Protein AF-A0A534WIM5-F1 (afdb_monomer_lite)

Foldseek 3Di:
DDDDDDDDDDDDPPPPPVPPPVPPDAKDKWKKAWPFKWKDQVVLPDIWTFDDDDPQRIWIWGWDQPQQFGKTKTQRLRHDWTWIADPNKIKTKDWPRIDIWAAALQQKTWDWTFIWMATNNRIDTFTKIKILFWEDAPPDIDHKAGQHADDDDDPDDPDPDQCWTKIKIKIKYQARVDDPPRGGIMMIITMIIIGPRIHRNSHFHAFDKDWPKWKDFQFKTKTKIKTQGTPNDDFQQQQAKKWKWKDFVVRTFDIDTDRRGFPDPPDFKTKDADPVRQKIWIWGFPDVVSTMIMIMIMGTRTDDDDQDQAWTKMKMWIQGRNRTDIDIFTWHADPVRRMTMGD

Radius of gyration: 24.15 Å; chains: 1; bounding box: 58×74×78 Å

Secondary structure (DSSP, 8-state):
------------------------PPPPPEEE-EEEEEEEEGGGTEEEEPPPP-GGG-EEEEEE--TTT-EEEEE-TTPPPEEEEETTEEEEEE--SEEEEEEBTT--EEEEEEEEEEETTEEEEEEEEEESSEEEETTEEEE-BPPPPPP-----SS------EEEEEEEEES---PPTTS-S-EEEEEEEEEBSPP--TTSBPP-EEEEEEEEEETTEEEEEEEEE--TT----TTTS-EEEEEEETTEEEEEEEETT---B-SSSEEEEE-TTSSEEEEEEEEEETTEEEEEEEEEESPPPPP--SS-EEEEEEEEETTEEEEEEEEEEE-TTSS-EE--

Sequence (343 aa):
MSAWCSARLALPILLAAAVASAHVIPVCPSTCAFEPIEIDAPDGGISVTAAPPGPSDQFVIKYNPDPQAGAAQFDMSAVPPRSFTVDGVNGTLALPAVFNARMTNVGDLVVSVPVTITLGGTPASVAMTLTTGLAMAGTMMLEGVPIPAKGNTAVIPCPTDQSVTQFTMVGAVPESGLGPPLAGRLGVRLSCQTTPAPDRDQFTLATQTTLISARLTAQMLKLRTIFAPGSTETADFPNQPAVVRVHAGDTVVAVVNLPGGLPARGKKAFVGMSADGAAAIGVQVLRKNPLTYFLEVKLRDPVLPQAGAGRLDVTFTCEVGGLLSRVGGSLRPNRHGTRFHFP

Structure (mmCIF, N/CA/C/O backbone):
data_AF-A0A534WIM5-F1
#
_entry.id   AF-A0A534WIM5-F1
#
loop_
_atom_site.group_PDB
_atom_site.id
_atom_site.type_symbol
_atom_site.label_atom_id
_atom_site.label_alt_id
_atom_site.label_comp_id
_atom_site.label_asym_id
_atom_site.label_entity_id
_atom_site.label_seq_id
_atom_site.pdbx_PDB_ins_code
_atom_site.Cartn_x
_atom_site.Cartn_y
_atom_site.Cartn_z
_atom_site.occupancy
_atom_site.B_iso_or_equiv
_atom_site.auth_seq_id
_atom_site.auth_comp_id
_atom_site.auth_asym_id
_atom_site.auth_atom_id
_atom_site.pdbx_PDB_model_num
ATOM 1 N N . MET A 1 1 ? 34.057 47.948 -53.349 1.00 35.53 1 MET A N 1
ATOM 2 C CA . MET A 1 1 ? 34.076 46.980 -52.232 1.00 35.53 1 MET A CA 1
ATOM 3 C C . MET A 1 1 ? 33.791 47.733 -50.940 1.00 35.53 1 MET A C 1
ATOM 5 O O . MET A 1 1 ? 34.497 48.686 -50.659 1.00 35.53 1 MET A O 1
ATOM 9 N N . SER A 1 2 ? 32.743 47.307 -50.225 1.00 35.34 2 SER A N 1
ATOM 10 C CA . SER A 1 2 ? 32.390 47.619 -48.827 1.00 35.34 2 SER A CA 1
ATOM 11 C C . SER A 1 2 ? 32.145 49.085 -48.421 1.00 35.34 2 SER A C 1
ATOM 13 O O . SER A 1 2 ? 33.040 49.768 -47.936 1.00 35.34 2 SER A O 1
ATOM 15 N N . ALA A 1 3 ? 30.877 49.502 -48.495 1.00 35.19 3 ALA A N 1
ATOM 16 C CA . ALA A 1 3 ? 30.303 50.549 -47.651 1.00 35.19 3 ALA A CA 1
ATOM 17 C C . ALA A 1 3 ? 29.666 49.883 -46.418 1.00 35.19 3 ALA A C 1
ATOM 19 O O . ALA A 1 3 ? 28.874 48.954 -46.573 1.00 35.19 3 ALA A O 1
ATOM 20 N N . TRP A 1 4 ? 30.011 50.332 -45.210 1.00 32.00 4 TRP A N 1
ATOM 21 C CA . TRP A 1 4 ? 29.350 49.933 -43.964 1.00 32.00 4 TRP A CA 1
ATOM 22 C C . TRP A 1 4 ? 28.718 51.172 -43.340 1.00 32.00 4 TRP A C 1
ATOM 24 O O . TRP A 1 4 ? 29.411 52.108 -42.949 1.00 32.00 4 TRP A O 1
ATOM 34 N N . CYS A 1 5 ? 27.392 51.170 -43.258 1.00 33.88 5 CYS A N 1
ATOM 35 C CA . CYS A 1 5 ? 26.625 52.113 -42.464 1.00 33.88 5 CYS A CA 1
ATOM 36 C C . CYS A 1 5 ? 25.445 51.385 -41.809 1.00 33.88 5 CYS A C 1
ATOM 38 O O . CYS A 1 5 ? 24.903 50.437 -42.376 1.00 33.88 5 CYS A O 1
ATOM 40 N N . SER A 1 6 ? 25.051 51.919 -40.650 1.00 36.16 6 SER A N 1
ATOM 41 C CA . SER A 1 6 ? 23.755 51.758 -39.973 1.00 36.16 6 SER A CA 1
ATOM 42 C C . SER A 1 6 ? 23.605 50.639 -38.930 1.00 36.16 6 SER A C 1
ATOM 44 O O . SER A 1 6 ? 23.146 49.533 -39.189 1.00 36.16 6 SER A O 1
ATOM 46 N N . ALA A 1 7 ? 23.937 51.038 -37.698 1.00 42.22 7 ALA A N 1
ATOM 47 C CA . ALA A 1 7 ? 23.189 50.870 -36.449 1.00 42.22 7 ALA A CA 1
ATOM 48 C C . ALA A 1 7 ? 21.984 49.911 -36.428 1.00 42.22 7 ALA A C 1
ATOM 50 O O . ALA A 1 7 ? 20.969 50.173 -37.072 1.00 42.22 7 ALA A O 1
ATOM 51 N N . ARG A 1 8 ? 22.014 48.941 -35.503 1.00 38.88 8 ARG A N 1
ATOM 52 C CA . ARG A 1 8 ? 20.823 48.485 -34.768 1.00 38.88 8 ARG A CA 1
ATOM 53 C C . ARG A 1 8 ? 21.181 48.131 -33.327 1.00 38.88 8 ARG A C 1
ATOM 55 O O . ARG A 1 8 ? 22.063 47.316 -33.078 1.00 38.88 8 ARG A O 1
ATOM 62 N N . LEU A 1 9 ? 20.457 48.768 -32.407 1.00 43.75 9 LEU A N 1
ATOM 63 C CA . LEU A 1 9 ? 20.275 48.346 -31.025 1.00 43.75 9 LEU A CA 1
ATOM 64 C C . LEU A 1 9 ? 20.004 46.835 -30.966 1.00 43.75 9 LEU A C 1
ATOM 66 O O . LEU A 1 9 ? 19.084 46.354 -31.626 1.00 43.75 9 LEU A O 1
ATOM 70 N N . ALA A 1 10 ? 20.717 46.120 -30.104 1.00 39.72 10 ALA A N 1
ATOM 71 C CA . ALA A 1 10 ? 20.241 44.861 -29.550 1.00 39.72 10 ALA A CA 1
ATOM 72 C C . ALA A 1 10 ? 20.488 44.901 -28.043 1.00 39.72 10 ALA A C 1
ATOM 74 O O . ALA A 1 10 ? 21.581 44.648 -27.544 1.00 39.72 10 ALA A O 1
ATOM 75 N N . LEU A 1 11 ? 19.433 45.338 -27.361 1.00 41.38 11 LEU A N 1
ATOM 76 C CA . LEU A 1 11 ? 19.191 45.243 -25.931 1.00 41.38 11 LEU A CA 1
ATOM 77 C C . LEU A 1 11 ? 19.625 43.851 -25.420 1.00 41.38 11 LEU A C 1
ATOM 79 O O . LEU A 1 11 ? 19.295 42.854 -26.070 1.00 41.38 11 LEU A O 1
ATOM 83 N N . PRO A 1 12 ? 20.348 43.744 -24.292 1.00 44.34 12 PRO A N 1
ATOM 84 C CA . PRO A 1 12 ? 20.750 42.453 -23.757 1.00 44.34 12 PRO A CA 1
ATOM 85 C C . PRO A 1 12 ? 19.484 41.705 -23.339 1.00 44.34 12 PRO A C 1
ATOM 87 O O . PRO A 1 12 ? 18.796 42.112 -22.403 1.00 44.34 12 PRO A O 1
ATOM 90 N N . ILE A 1 13 ? 19.152 40.618 -24.036 1.00 48.09 13 ILE A N 1
ATOM 91 C CA . ILE A 1 13 ? 18.150 39.671 -23.552 1.00 48.09 13 ILE A CA 1
ATOM 92 C C . ILE A 1 13 ? 18.801 38.972 -22.359 1.00 48.09 13 ILE A C 1
ATOM 94 O O . ILE A 1 13 ? 19.495 37.967 -22.506 1.00 48.09 13 ILE A O 1
ATOM 98 N N . LEU A 1 14 ? 18.619 39.555 -21.170 1.00 40.44 14 LEU A N 1
ATOM 99 C CA . LEU A 1 14 ? 18.706 38.820 -19.921 1.00 40.44 14 LEU A CA 1
ATOM 100 C C . LEU A 1 14 ? 17.767 37.620 -20.072 1.00 40.44 14 LEU A C 1
ATOM 102 O O . LEU A 1 14 ? 16.549 37.759 -19.973 1.00 40.44 14 LEU A O 1
ATOM 106 N N . LEU A 1 15 ? 18.335 36.433 -20.285 1.00 43.31 15 LEU A N 1
ATOM 107 C CA . LEU A 1 15 ? 17.696 35.188 -19.882 1.00 43.31 15 LEU A CA 1
ATOM 108 C C . LEU A 1 15 ? 17.640 35.190 -18.347 1.00 43.31 15 LEU A C 1
ATOM 110 O O . LEU A 1 15 ? 18.371 34.475 -17.668 1.00 43.31 15 LEU A O 1
ATOM 114 N N . ALA A 1 16 ? 16.744 36.002 -17.791 1.00 39.72 16 ALA A N 1
ATOM 115 C CA . ALA A 1 16 ? 16.067 35.627 -16.572 1.00 39.72 16 ALA A CA 1
ATOM 116 C C . ALA A 1 16 ? 15.153 34.469 -16.979 1.00 39.72 16 ALA A C 1
ATOM 118 O O . ALA A 1 16 ? 13.990 34.661 -17.329 1.00 39.72 16 ALA A O 1
ATOM 119 N N . ALA A 1 17 ? 15.706 33.254 -16.996 1.00 38.06 17 ALA A N 1
ATOM 120 C CA . ALA A 1 17 ? 14.883 32.094 -16.731 1.00 38.06 17 ALA A CA 1
ATOM 121 C C . ALA A 1 17 ? 14.291 32.373 -15.351 1.00 38.06 17 ALA A C 1
ATOM 123 O O . ALA A 1 17 ? 14.968 32.214 -14.336 1.00 38.06 17 ALA A O 1
ATOM 124 N N . ALA A 1 18 ? 13.079 32.928 -15.332 1.00 36.69 18 ALA A N 1
ATOM 125 C CA . ALA A 1 18 ? 12.265 32.952 -14.145 1.00 36.69 18 ALA A CA 1
ATOM 126 C C . ALA A 1 18 ? 12.199 31.491 -13.725 1.00 36.69 18 ALA A C 1
ATOM 128 O O . ALA A 1 18 ? 11.547 30.672 -14.373 1.00 36.69 18 ALA A O 1
ATOM 129 N N . VAL A 1 19 ? 12.981 31.151 -12.703 1.00 34.72 19 VAL A N 1
ATOM 130 C CA . VAL A 1 19 ? 12.749 29.969 -11.898 1.00 34.72 19 VAL A CA 1
ATOM 131 C C . VAL A 1 19 ? 11.304 30.164 -11.493 1.00 34.72 19 VAL A C 1
ATOM 133 O O . VAL A 1 19 ? 10.996 31.087 -10.739 1.00 34.72 19 VAL A O 1
ATOM 136 N N . ALA A 1 20 ? 10.396 29.444 -12.147 1.00 35.81 20 ALA A N 1
ATOM 137 C CA . ALA A 1 20 ? 9.014 29.450 -11.748 1.00 35.81 20 ALA A CA 1
ATOM 138 C C . ALA A 1 20 ? 9.060 28.910 -10.324 1.00 35.81 20 ALA A C 1
ATOM 140 O O . ALA A 1 20 ? 9.212 27.707 -10.122 1.00 35.81 20 ALA A O 1
ATOM 141 N N . SER A 1 21 ? 9.041 29.808 -9.336 1.00 37.53 21 SER A N 1
ATOM 142 C CA . SER A 1 21 ? 8.620 29.451 -7.998 1.00 37.53 21 SER A CA 1
ATOM 143 C C . SER A 1 21 ? 7.265 28.820 -8.226 1.00 37.53 21 SER A C 1
ATOM 145 O O . SER A 1 21 ? 6.319 29.518 -8.599 1.00 37.53 21 SER A O 1
ATOM 147 N N . ALA A 1 22 ? 7.215 27.491 -8.154 1.00 48.28 22 ALA A N 1
ATOM 148 C CA . ALA A 1 22 ? 5.972 26.756 -8.143 1.00 48.28 22 ALA A CA 1
ATOM 149 C C . ALA A 1 22 ? 5.187 27.364 -6.985 1.00 48.28 22 ALA A C 1
ATOM 151 O O . ALA A 1 22 ? 5.548 27.196 -5.820 1.00 48.28 22 ALA A O 1
ATOM 152 N N . HIS A 1 23 ? 4.219 28.217 -7.312 1.00 54.16 23 HIS A N 1
ATOM 153 C CA . HIS A 1 23 ? 3.340 28.765 -6.304 1.00 54.16 23 HIS A CA 1
ATOM 154 C C . HIS A 1 23 ? 2.572 27.554 -5.801 1.00 54.16 23 HIS A C 1
ATOM 156 O O . HIS A 1 23 ? 1.909 26.890 -6.593 1.00 54.16 23 HIS A O 1
ATOM 162 N N . VAL A 1 24 ? 2.739 27.222 -4.523 1.00 64.06 24 VAL A N 1
ATOM 163 C CA . VAL A 1 24 ? 1.926 26.195 -3.880 1.00 64.06 24 VAL A CA 1
ATOM 164 C C . VAL A 1 24 ? 0.485 26.696 -3.931 1.00 64.06 24 VAL A C 1
ATOM 166 O O . VAL A 1 24 ? 0.125 27.653 -3.243 1.00 64.06 24 VAL A O 1
ATOM 169 N N . ILE A 1 25 ? -0.317 26.109 -4.814 1.00 71.69 25 ILE A N 1
ATOM 170 C CA . ILE A 1 25 ? -1.741 26.389 -4.936 1.00 71.69 25 ILE A CA 1
ATOM 171 C C . ILE A 1 25 ? -2.434 25.593 -3.824 1.00 71.69 25 ILE A C 1
ATOM 173 O O . ILE A 1 25 ? -2.207 24.386 -3.713 1.00 71.69 25 ILE A O 1
ATOM 177 N N . PRO A 1 26 ? -3.287 26.226 -2.999 1.00 75.88 26 PRO A N 1
ATOM 178 C CA . PRO A 1 26 ? -4.049 25.512 -1.984 1.00 75.88 26 PRO A CA 1
ATOM 179 C C . PRO A 1 26 ? -4.812 24.326 -2.584 1.00 75.88 26 PRO A C 1
ATOM 181 O O . PRO A 1 26 ? -5.595 24.492 -3.519 1.00 75.88 26 PRO A O 1
ATOM 184 N N . VAL A 1 27 ? -4.597 23.135 -2.026 1.00 83.81 27 VAL A N 1
ATOM 185 C CA . VAL A 1 27 ? -5.346 21.927 -2.385 1.00 83.81 27 VAL A CA 1
ATOM 186 C C . VAL A 1 27 ? -6.570 21.845 -1.475 1.00 83.81 27 VAL A C 1
ATOM 188 O O . VAL A 1 27 ? -6.448 21.886 -0.250 1.00 83.81 27 VAL A O 1
ATOM 191 N N . CYS A 1 28 ? -7.763 21.760 -2.064 1.00 85.88 28 CYS A N 1
ATOM 192 C CA . CYS A 1 28 ? -9.011 21.737 -1.303 1.00 85.88 28 CYS A CA 1
ATOM 193 C C . CYS A 1 28 ? -9.102 20.469 -0.442 1.00 85.88 28 CYS A C 1
ATOM 195 O O . CYS A 1 28 ? -8.789 19.388 -0.944 1.00 85.88 28 CYS A O 1
ATOM 197 N N . PRO A 1 29 ? -9.548 20.569 0.823 1.00 90.69 29 PRO A N 1
ATOM 198 C CA . PRO A 1 29 ? -9.778 19.391 1.645 1.00 90.69 29 PRO A CA 1
ATOM 199 C C . PRO A 1 29 ? -10.829 18.472 1.018 1.00 90.69 29 PRO A C 1
ATOM 201 O O . PRO A 1 29 ? -11.824 18.958 0.479 1.00 90.69 29 PRO A O 1
ATOM 204 N N . SER A 1 30 ? -10.631 17.161 1.131 1.00 91.62 30 SER A N 1
ATOM 205 C CA . SER A 1 30 ? -11.650 16.169 0.773 1.00 91.62 30 SER A CA 1
ATOM 206 C C . SER A 1 30 ? -12.456 15.786 2.008 1.00 91.62 30 SER A C 1
ATOM 208 O O . SER A 1 30 ? -11.922 15.769 3.116 1.00 91.62 30 SER A O 1
ATOM 210 N N . THR A 1 31 ? -13.711 15.400 1.828 1.00 92.56 31 THR A N 1
ATOM 211 C CA . THR A 1 31 ? -14.465 14.628 2.818 1.00 92.56 31 THR A CA 1
ATOM 212 C C . THR A 1 31 ? -14.591 13.181 2.368 1.00 92.56 31 THR A C 1
ATOM 214 O O . THR A 1 31 ? -14.541 12.884 1.170 1.00 92.56 31 THR A O 1
ATOM 217 N N . CYS A 1 32 ? -14.702 12.276 3.338 1.00 91.81 32 CYS A N 1
ATOM 218 C CA . CYS A 1 32 ? -14.904 10.854 3.095 1.00 91.81 32 CYS A CA 1
ATOM 219 C C . CYS A 1 32 ? -15.407 10.133 4.353 1.00 91.81 32 CYS A C 1
ATOM 221 O O . CYS A 1 32 ? -15.192 10.613 5.460 1.00 91.81 32 CYS A O 1
ATOM 223 N N . ALA A 1 33 ? -16.022 8.963 4.188 1.00 95.38 33 ALA A N 1
ATOM 224 C CA . ALA A 1 33 ? -16.150 7.948 5.229 1.00 95.38 33 ALA A CA 1
ATOM 225 C C . ALA A 1 33 ? -15.555 6.629 4.714 1.00 95.38 33 ALA A C 1
ATOM 227 O O . ALA A 1 33 ? -15.647 6.334 3.521 1.00 95.38 33 ALA A O 1
ATOM 228 N N . PHE A 1 34 ? -14.938 5.836 5.594 1.00 96.25 34 PHE A N 1
ATOM 229 C CA . PHE A 1 34 ? -14.401 4.542 5.178 1.00 96.25 34 PHE A CA 1
ATOM 230 C C . PHE A 1 34 ? -15.534 3.533 4.953 1.00 96.25 34 PHE A C 1
ATOM 232 O O . PHE A 1 34 ? -16.255 3.178 5.892 1.00 96.25 34 PHE A O 1
ATOM 239 N N . GLU A 1 35 ? -15.656 3.059 3.715 1.00 94.81 35 GLU A N 1
ATOM 240 C CA . GLU A 1 35 ? -16.631 2.072 3.267 1.00 94.81 35 GLU A CA 1
ATOM 241 C C . GLU A 1 35 ? -16.152 1.339 1.988 1.00 94.81 35 GLU A C 1
ATOM 243 O O . GLU A 1 35 ? -15.859 1.987 0.980 1.00 94.81 35 GLU A O 1
ATOM 248 N N . PRO A 1 36 ? -16.090 -0.008 1.991 1.00 95.81 36 PRO A N 1
ATOM 249 C CA . PRO A 1 36 ? -16.129 -0.868 3.174 1.00 95.81 36 PRO A CA 1
ATOM 250 C C . PRO A 1 36 ? -14.866 -0.728 4.045 1.00 95.81 36 PRO A C 1
ATOM 252 O O . PRO A 1 36 ? -13.799 -0.314 3.578 1.00 95.81 36 PRO A O 1
ATOM 255 N N . ILE A 1 37 ? -15.000 -1.126 5.314 1.00 97.94 37 ILE A N 1
ATOM 256 C CA . ILE A 1 37 ? -13.876 -1.527 6.169 1.00 97.94 37 ILE A CA 1
ATOM 257 C C . ILE A 1 37 ? -13.915 -3.047 6.258 1.00 97.94 37 ILE A C 1
ATOM 259 O O . ILE A 1 37 ? -14.862 -3.607 6.809 1.00 97.94 37 ILE A O 1
ATOM 263 N N . GLU A 1 38 ? -12.894 -3.702 5.730 1.00 97.88 38 GLU A N 1
ATOM 264 C CA . GLU A 1 38 ? -12.746 -5.156 5.785 1.00 97.88 38 GLU A CA 1
ATOM 265 C C . GLU A 1 38 ? -11.626 -5.517 6.751 1.00 97.88 38 GLU A C 1
ATOM 267 O O . GLU A 1 38 ? -10.594 -4.844 6.784 1.00 97.88 38 GLU A O 1
ATOM 272 N N . ILE A 1 39 ? -11.832 -6.577 7.524 1.00 97.06 39 ILE A N 1
ATOM 273 C CA . ILE A 1 39 ? -10.876 -7.130 8.476 1.00 97.06 39 ILE A CA 1
ATOM 274 C C . ILE A 1 39 ? -10.725 -8.614 8.149 1.00 97.06 39 ILE A C 1
ATOM 276 O O . ILE A 1 39 ? -11.691 -9.374 8.203 1.00 97.06 39 ILE A O 1
ATOM 280 N N . ASP A 1 40 ? -9.503 -9.022 7.842 1.00 96.69 40 ASP A N 1
ATOM 281 C CA . ASP A 1 40 ? -9.149 -10.393 7.499 1.00 96.69 40 ASP A CA 1
ATOM 282 C C . ASP A 1 40 ? -8.184 -10.943 8.558 1.00 96.69 40 ASP A C 1
ATOM 284 O O . ASP A 1 40 ? -7.122 -10.363 8.800 1.00 96.69 40 ASP A O 1
ATOM 288 N N . ALA A 1 41 ? -8.531 -12.077 9.166 1.00 95.00 41 ALA A N 1
ATOM 289 C CA . ALA A 1 41 ? -7.663 -12.838 10.065 1.00 95.00 41 ALA A CA 1
ATOM 290 C C . ALA A 1 41 ? -7.611 -14.301 9.587 1.00 95.00 41 ALA A C 1
ATOM 292 O O . ALA A 1 41 ? -8.393 -15.148 10.036 1.00 95.00 41 ALA A O 1
ATOM 293 N N . PRO A 1 42 ? -6.722 -14.616 8.625 1.00 93.00 42 PRO A N 1
ATOM 294 C CA . PRO A 1 42 ? -6.746 -15.893 7.914 1.00 93.00 42 PRO A CA 1
ATOM 295 C C . PRO A 1 42 ? -6.422 -17.095 8.805 1.00 93.00 42 PRO A C 1
ATOM 297 O O . PRO A 1 42 ? -6.832 -18.206 8.485 1.00 93.00 42 PRO A O 1
ATOM 300 N N . ASP A 1 43 ? -5.723 -16.893 9.923 1.00 91.69 43 ASP A N 1
ATOM 301 C CA . ASP A 1 43 ? -5.344 -17.976 10.839 1.00 91.69 43 ASP A CA 1
ATOM 302 C C . ASP A 1 43 ? -6.555 -18.556 11.579 1.00 91.69 43 ASP A C 1
ATOM 304 O O . ASP A 1 43 ? -6.597 -19.753 11.857 1.00 91.69 43 ASP A O 1
ATOM 308 N N . GLY A 1 44 ? -7.567 -17.720 11.825 1.00 86.19 44 GLY A N 1
ATOM 309 C CA . GLY A 1 44 ? -8.883 -18.132 12.314 1.00 86.19 44 GLY A CA 1
ATOM 310 C C . GLY A 1 44 ? -9.896 -18.413 11.199 1.00 86.19 44 GLY A C 1
ATOM 311 O O . GLY A 1 44 ? -11.041 -18.728 11.498 1.00 86.19 44 GLY A O 1
ATOM 312 N N . GLY A 1 45 ? -9.514 -18.279 9.922 1.00 90.31 45 GLY A N 1
ATOM 313 C CA . GLY A 1 45 ? -10.444 -18.379 8.790 1.00 90.31 45 GLY A CA 1
ATOM 314 C C . GLY A 1 45 ? -11.470 -17.241 8.726 1.00 90.31 45 GLY A C 1
ATOM 315 O O . GLY A 1 45 ? -12.547 -17.422 8.161 1.00 90.31 45 GLY A O 1
ATOM 316 N N . ILE A 1 46 ? -11.153 -16.083 9.310 1.00 92.75 46 ILE A N 1
ATOM 317 C CA . ILE A 1 46 ? -12.075 -14.956 9.448 1.00 92.75 46 ILE A CA 1
ATOM 318 C C . ILE A 1 46 ? -11.886 -13.946 8.321 1.00 92.75 46 ILE A C 1
ATOM 320 O O . ILE A 1 46 ? -10.771 -13.502 8.043 1.00 92.75 46 ILE A O 1
ATOM 324 N N . SER A 1 47 ? -13.010 -13.511 7.758 1.00 94.62 47 SER A N 1
ATOM 325 C CA . SER A 1 47 ? -13.134 -12.291 6.965 1.00 94.62 47 SER A CA 1
ATOM 326 C C . SER A 1 47 ? -14.445 -11.613 7.358 1.00 94.62 47 SER A C 1
ATOM 328 O O . SER A 1 47 ? -15.509 -12.233 7.300 1.00 94.62 47 SER A O 1
ATOM 330 N N . VAL A 1 48 ? -14.368 -10.374 7.840 1.00 96.31 48 VAL A N 1
ATOM 331 C CA . VAL A 1 48 ? -15.523 -9.614 8.329 1.00 96.31 48 VAL A CA 1
ATOM 332 C C . VAL A 1 48 ? -15.506 -8.199 7.771 1.00 96.31 48 VAL A C 1
ATOM 334 O O . VAL A 1 48 ? -14.464 -7.554 7.681 1.00 96.31 48 VAL A O 1
ATOM 337 N N . THR A 1 49 ? -16.685 -7.690 7.435 1.00 97.56 49 THR A N 1
ATOM 338 C CA . THR A 1 49 ? -16.891 -6.287 7.075 1.00 97.56 49 THR A CA 1
ATOM 339 C C . THR A 1 49 ? -17.484 -5.554 8.273 1.00 97.56 49 THR A C 1
ATOM 341 O O . THR A 1 49 ? -18.450 -6.026 8.878 1.00 97.56 49 THR A O 1
ATOM 344 N N . ALA A 1 50 ? -16.910 -4.409 8.639 1.00 97.62 50 ALA A N 1
ATOM 345 C CA . ALA A 1 50 ? -17.488 -3.561 9.675 1.00 97.62 50 ALA A CA 1
ATOM 346 C C . ALA A 1 50 ? -18.837 -2.977 9.224 1.00 97.62 50 ALA A C 1
ATOM 348 O O . ALA A 1 50 ? -19.146 -2.922 8.033 1.00 97.62 50 ALA A O 1
ATOM 349 N N . ALA A 1 51 ? -19.641 -2.523 10.183 1.00 97.12 51 ALA A N 1
ATOM 350 C CA . ALA A 1 51 ? -20.915 -1.864 9.928 1.00 97.12 51 ALA A CA 1
ATOM 351 C C . ALA A 1 51 ? -20.754 -0.692 8.936 1.00 97.12 51 ALA A C 1
ATOM 353 O O . ALA A 1 51 ? -19.705 -0.049 8.935 1.00 97.12 51 ALA A O 1
ATOM 354 N N . PRO A 1 52 ? -21.766 -0.365 8.113 1.00 95.75 52 PRO A N 1
ATOM 355 C CA . PRO A 1 52 ? -21.715 0.760 7.169 1.00 95.75 52 PRO A CA 1
ATOM 356 C C . PRO A 1 52 ? -21.635 2.126 7.876 1.00 95.75 52 PRO A C 1
ATOM 358 O O . PRO A 1 52 ? -21.925 2.210 9.076 1.00 95.75 52 PRO A O 1
ATOM 361 N N . PRO A 1 53 ? -21.162 3.192 7.200 1.00 94.38 53 PRO A N 1
ATOM 362 C CA . PRO A 1 53 ? -20.982 4.511 7.804 1.00 94.38 53 PRO A CA 1
ATOM 363 C C . PRO A 1 53 ? -22.319 5.123 8.197 1.00 94.38 53 PRO A C 1
ATOM 365 O O . PRO A 1 53 ? -23.260 5.188 7.412 1.00 94.38 53 PRO A O 1
ATOM 368 N N . GLY A 1 54 ? -22.397 5.574 9.442 1.00 90.81 54 GLY A N 1
ATOM 369 C CA . GLY A 1 54 ? -23.425 6.475 9.920 1.00 90.81 54 GLY A CA 1
ATOM 370 C C . GLY A 1 54 ? -23.062 7.940 9.644 1.00 90.81 54 GLY A C 1
ATOM 371 O O . GLY A 1 54 ? -21.966 8.255 9.176 1.00 90.81 54 GLY A O 1
ATOM 372 N N . PRO A 1 55 ? -23.965 8.879 9.974 1.00 85.75 55 PRO A N 1
ATOM 373 C CA . PRO A 1 55 ? -23.770 10.302 9.686 1.00 85.75 55 PRO A CA 1
ATOM 374 C C . PRO A 1 55 ? -22.522 10.928 10.330 1.00 85.75 55 PRO A C 1
ATOM 376 O O . PRO A 1 55 ? -21.983 11.894 9.801 1.00 85.75 55 PRO A O 1
ATOM 379 N N . SER A 1 56 ? -22.057 10.389 11.461 1.00 88.81 56 SER A N 1
ATOM 380 C CA . SER A 1 56 ? -20.873 10.864 12.192 1.00 88.81 56 SER A CA 1
ATOM 381 C C . SER A 1 56 ? -19.549 10.269 11.703 1.00 88.81 56 SER A C 1
ATOM 383 O O . SER A 1 56 ? -18.502 10.644 12.213 1.00 88.81 56 SER A O 1
ATOM 385 N N . ASP A 1 57 ? -19.571 9.328 10.755 1.00 91.50 57 ASP A N 1
ATOM 386 C CA . ASP A 1 57 ? -18.361 8.629 10.296 1.00 91.50 57 ASP A CA 1
ATOM 387 C C . ASP A 1 57 ? -17.591 9.382 9.202 1.00 91.50 57 ASP A C 1
ATOM 389 O O . ASP A 1 57 ? -16.540 8.923 8.747 1.00 91.50 57 ASP A O 1
ATOM 393 N N . GLN A 1 58 ? -18.097 10.543 8.775 1.00 94.62 58 GLN A N 1
ATOM 394 C CA . GLN A 1 58 ? -17.385 11.403 7.839 1.00 94.62 58 GLN A CA 1
ATOM 395 C C . GLN A 1 58 ? -16.209 12.109 8.518 1.00 94.62 58 GLN A C 1
ATOM 397 O O . GLN A 1 58 ? -16.342 12.700 9.589 1.00 94.62 58 GLN A O 1
ATOM 402 N N . PHE A 1 59 ? -15.069 12.104 7.839 1.00 95.62 59 PHE A N 1
ATOM 403 C CA . PHE A 1 59 ? -13.857 12.816 8.213 1.00 95.62 59 PHE A CA 1
ATOM 404 C C . PHE A 1 59 ? -13.376 13.719 7.080 1.00 95.62 59 PHE A C 1
ATOM 406 O O . PHE A 1 59 ? -13.792 13.599 5.923 1.00 95.62 59 PHE A O 1
ATOM 413 N N . VAL A 1 60 ? -12.465 14.626 7.430 1.00 95.56 60 VAL A N 1
ATOM 414 C CA . VAL A 1 60 ? -11.825 15.546 6.487 1.00 95.56 60 VAL A CA 1
ATOM 415 C C . VAL A 1 60 ? -10.390 15.099 6.236 1.00 95.56 60 VAL A C 1
ATOM 417 O O . VAL A 1 60 ? -9.659 14.770 7.170 1.00 95.56 60 VAL A O 1
ATOM 420 N N . ILE A 1 61 ? -9.967 15.138 4.976 1.00 94.94 61 ILE A N 1
ATOM 421 C CA . ILE A 1 61 ? -8.575 14.984 4.562 1.00 94.94 61 ILE A CA 1
ATOM 422 C C . ILE A 1 61 ? -8.055 16.359 4.154 1.00 94.94 61 ILE A C 1
ATOM 424 O O . ILE A 1 61 ? -8.530 16.945 3.182 1.00 94.94 61 ILE A O 1
ATOM 428 N N . LYS A 1 62 ? -7.091 16.891 4.905 1.00 93.50 62 LYS A N 1
ATOM 429 C CA . LYS A 1 62 ? -6.426 18.168 4.612 1.00 93.50 62 LYS A CA 1
ATOM 430 C C . LYS A 1 62 ? -5.096 17.887 3.928 1.00 93.50 62 LYS A C 1
ATOM 432 O O . LYS A 1 62 ? -4.329 17.040 4.375 1.00 93.50 62 LYS A O 1
ATOM 437 N N . TYR A 1 63 ? -4.807 18.626 2.870 1.00 90.81 63 TYR A N 1
ATOM 438 C CA . TYR A 1 63 ? -3.638 18.389 2.036 1.00 90.81 63 TYR A CA 1
ATOM 439 C C . TYR A 1 63 ? -2.598 19.487 2.218 1.00 90.81 63 TYR A C 1
ATOM 441 O O . TYR A 1 63 ? -2.911 20.674 2.135 1.00 90.81 63 TYR A O 1
ATOM 449 N N . ASN A 1 64 ? -1.353 19.080 2.441 1.00 88.19 64 ASN A N 1
ATOM 450 C CA . ASN A 1 64 ? -0.194 19.955 2.476 1.00 88.19 64 ASN A CA 1
ATOM 451 C C . ASN A 1 64 ? 0.827 19.474 1.429 1.00 88.19 64 ASN A C 1
ATOM 453 O O . ASN A 1 64 ? 1.576 18.533 1.703 1.00 88.19 64 ASN A O 1
ATOM 457 N N . PRO A 1 65 ? 0.879 20.105 0.245 1.00 78.50 65 PRO A N 1
ATOM 458 C CA . PRO A 1 65 ? 1.775 19.709 -0.838 1.00 78.50 65 PRO A CA 1
ATOM 459 C C . PRO A 1 65 ? 3.230 20.175 -0.627 1.00 78.50 65 PRO A C 1
ATOM 461 O O . PRO A 1 65 ? 3.973 20.282 -1.596 1.00 78.50 65 PRO A O 1
ATOM 464 N N . ASP A 1 66 ? 3.661 20.475 0.609 1.00 75.25 66 ASP A N 1
ATOM 465 C CA . ASP A 1 66 ? 5.057 20.829 0.901 1.00 75.25 66 ASP A CA 1
ATOM 466 C C . ASP A 1 66 ? 6.013 19.826 0.224 1.00 75.25 66 ASP A C 1
ATOM 468 O O . ASP A 1 66 ? 5.961 18.631 0.535 1.00 75.25 66 ASP A O 1
ATOM 472 N N . PRO A 1 67 ? 6.903 20.272 -0.679 1.00 59.66 67 PRO A N 1
ATOM 473 C CA . PRO A 1 67 ? 7.778 19.383 -1.434 1.00 59.66 67 PRO A CA 1
ATOM 474 C C . PRO A 1 67 ? 8.717 18.537 -0.558 1.00 59.66 67 PRO A C 1
ATOM 476 O O . PRO A 1 67 ? 9.204 17.506 -1.027 1.00 59.66 67 PRO A O 1
ATOM 479 N N . GLN A 1 68 ? 8.973 18.934 0.696 1.00 63.50 68 GLN A N 1
ATOM 480 C CA . GLN A 1 68 ? 9.818 18.171 1.621 1.00 63.50 68 GLN A CA 1
ATOM 481 C C . GLN A 1 68 ? 9.094 17.003 2.296 1.00 63.50 68 GLN A C 1
ATOM 483 O O . GLN A 1 68 ? 9.749 16.037 2.686 1.00 63.50 68 GLN A O 1
ATOM 488 N N . ALA A 1 69 ? 7.767 17.065 2.427 1.00 65.88 69 ALA A N 1
ATOM 489 C CA . ALA A 1 69 ? 7.014 16.099 3.225 1.00 65.88 69 ALA A CA 1
ATOM 490 C C . ALA A 1 69 ? 5.799 15.507 2.508 1.00 65.88 69 ALA A C 1
ATOM 492 O O . ALA A 1 69 ? 5.533 14.328 2.721 1.00 65.88 69 ALA A O 1
ATOM 493 N N . GLY A 1 70 ? 5.094 16.295 1.684 1.00 77.25 70 GLY A N 1
ATOM 494 C CA . GLY A 1 70 ? 3.876 15.927 0.963 1.00 77.25 70 GLY A CA 1
ATOM 495 C C . GLY A 1 70 ? 2.896 15.179 1.860 1.00 77.25 70 GLY A C 1
ATOM 496 O O . GLY A 1 70 ? 2.945 13.957 1.925 1.00 77.25 70 GLY A O 1
ATOM 497 N N . ALA A 1 71 ? 2.015 15.875 2.572 1.00 88.06 71 ALA A N 1
ATOM 498 C CA . ALA A 1 71 ? 1.176 15.252 3.592 1.00 88.06 71 ALA A CA 1
ATOM 499 C C . ALA A 1 71 ? -0.317 15.307 3.250 1.00 88.06 71 ALA A C 1
ATOM 501 O O . ALA A 1 71 ? -0.846 16.349 2.866 1.00 88.06 71 ALA A O 1
ATOM 502 N N . ALA A 1 72 ? -1.004 14.190 3.475 1.00 93.50 72 ALA A N 1
ATOM 503 C CA . ALA A 1 72 ? -2.450 14.113 3.616 1.00 93.50 72 ALA A CA 1
ATOM 504 C C . ALA A 1 72 ? -2.771 13.859 5.095 1.00 93.50 72 ALA A C 1
ATOM 506 O O . ALA A 1 72 ? -2.487 12.789 5.636 1.00 93.50 72 ALA A O 1
ATOM 507 N N . GLN A 1 73 ? -3.320 14.864 5.769 1.00 95.19 73 GLN A N 1
ATOM 508 C CA . GLN A 1 73 ? -3.767 14.770 7.151 1.00 95.19 73 GLN A CA 1
ATOM 509 C C . GLN A 1 73 ? -5.205 14.270 7.199 1.00 95.19 73 GLN A C 1
ATOM 511 O O . GLN A 1 73 ? -6.103 14.928 6.684 1.00 95.19 73 GLN A O 1
ATOM 516 N N . PHE A 1 74 ? -5.421 13.160 7.885 1.00 96.75 74 PHE A N 1
ATOM 517 C CA . PHE A 1 74 ? -6.734 12.607 8.176 1.00 96.75 74 PHE A CA 1
ATOM 518 C C . PHE A 1 74 ? -7.195 13.139 9.530 1.00 96.75 74 PHE A C 1
ATOM 520 O O . PHE A 1 74 ? -6.533 12.899 10.537 1.00 96.75 74 PHE A O 1
ATOM 527 N N . ASP A 1 75 ? -8.302 13.878 9.549 1.00 96.62 75 ASP A N 1
ATOM 528 C CA . ASP A 1 75 ? -8.933 14.412 10.758 1.00 96.62 75 ASP A CA 1
ATOM 529 C C . ASP A 1 75 ? -10.174 13.582 11.092 1.00 96.62 75 ASP A C 1
ATOM 531 O O . ASP A 1 75 ? -11.272 13.834 10.597 1.00 96.62 75 ASP A O 1
ATOM 535 N N . MET A 1 76 ? -9.963 12.555 11.909 1.00 94.69 76 MET A N 1
ATOM 536 C CA . MET A 1 76 ? -10.956 11.578 12.356 1.00 94.69 76 MET A CA 1
ATOM 537 C C . MET A 1 76 ? -11.470 11.877 13.769 1.00 94.69 76 MET A C 1
ATOM 539 O O . MET A 1 76 ? -12.060 11.014 14.410 1.00 94.69 76 MET A O 1
ATOM 543 N N . SER A 1 77 ? -11.244 13.088 14.281 1.00 94.00 77 SER A N 1
ATOM 544 C CA . SER A 1 77 ? -11.557 13.465 15.665 1.00 94.00 77 SER A CA 1
ATOM 545 C C . SER A 1 77 ? -13.033 13.289 16.044 1.00 94.00 77 SER A C 1
ATOM 547 O O . SER A 1 77 ? -13.338 13.027 17.206 1.00 94.00 77 SER A O 1
ATOM 549 N N . ALA A 1 78 ? -13.936 13.395 15.066 1.00 91.81 78 ALA A N 1
ATOM 550 C CA . ALA A 1 78 ? -15.373 13.189 15.234 1.00 91.81 78 ALA A CA 1
ATOM 551 C C . ALA A 1 78 ? -15.858 11.776 14.847 1.00 91.81 78 ALA A C 1
ATOM 553 O O . ALA A 1 78 ? -17.037 11.480 15.039 1.00 91.81 78 ALA A O 1
ATOM 554 N N . VAL A 1 79 ? -14.981 10.913 14.317 1.00 95.75 79 VAL A N 1
ATOM 555 C CA . VAL A 1 79 ? -15.349 9.581 13.818 1.00 95.75 79 VAL A CA 1
ATOM 556 C C . VAL A 1 79 ? -15.353 8.574 14.972 1.00 95.75 79 VAL A C 1
ATOM 558 O O . VAL A 1 79 ? -14.305 8.338 15.581 1.00 95.75 79 VAL A O 1
ATOM 561 N N . PRO A 1 80 ? -16.501 7.955 15.297 1.00 94.88 80 PRO A N 1
ATOM 562 C CA . PRO A 1 80 ? -16.562 6.939 16.337 1.00 94.88 80 PRO A CA 1
ATOM 563 C C . PRO A 1 80 ? -15.900 5.618 15.893 1.00 94.88 80 PRO A C 1
ATOM 565 O O . PRO A 1 80 ? -15.761 5.348 14.698 1.00 94.88 80 PRO A O 1
ATOM 568 N N . PRO A 1 81 ? -15.527 4.737 16.842 1.00 96.81 81 PRO A N 1
ATOM 569 C CA . PRO A 1 81 ? -15.111 3.376 16.518 1.00 96.81 81 PRO A CA 1
ATOM 570 C C . PRO A 1 81 ? -16.185 2.624 15.721 1.00 96.81 81 PRO A C 1
ATOM 572 O O . PRO A 1 81 ? -17.362 2.619 16.088 1.00 96.81 81 PRO A O 1
ATOM 575 N N . ARG A 1 82 ? -15.769 1.940 14.655 1.00 97.06 82 ARG A N 1
ATOM 576 C CA . ARG A 1 82 ? -16.651 1.234 13.718 1.00 97.06 82 ARG A CA 1
ATOM 577 C C . ARG A 1 82 ? -16.894 -0.177 14.218 1.00 97.06 82 ARG A C 1
ATOM 579 O O . ARG A 1 82 ? -15.939 -0.927 14.416 1.00 97.06 82 ARG A O 1
ATOM 586 N N . SER A 1 83 ? -18.152 -0.528 14.460 1.00 97.19 83 SER A N 1
ATOM 587 C CA . SER A 1 83 ? -18.516 -1.836 15.000 1.00 97.19 83 SER A CA 1
ATOM 588 C C . SER A 1 83 ? -18.397 -2.945 13.958 1.00 97.19 83 SER A C 1
ATOM 590 O O . SER A 1 83 ? -18.624 -2.736 12.771 1.00 97.19 83 SER A O 1
ATOM 592 N N . PHE A 1 84 ? -18.067 -4.144 14.414 1.00 97.12 84 PHE A N 1
ATOM 593 C CA . PHE A 1 84 ? -18.122 -5.380 13.641 1.00 97.12 84 PHE A CA 1
ATOM 594 C C . PHE A 1 84 ? -18.450 -6.545 14.583 1.00 97.12 84 PHE A C 1
ATOM 596 O O . PHE A 1 84 ? -18.350 -6.414 15.806 1.00 97.12 84 PHE A O 1
ATOM 603 N N . THR A 1 85 ? -18.826 -7.694 14.030 1.00 96.31 85 THR A N 1
ATOM 604 C CA . THR A 1 85 ? -19.071 -8.913 14.810 1.00 96.31 85 THR A CA 1
ATOM 605 C C . THR A 1 85 ? -18.334 -10.073 14.163 1.00 96.31 85 THR A C 1
ATOM 607 O O . THR A 1 85 ? -18.490 -10.314 12.971 1.00 96.31 85 THR A O 1
ATOM 610 N N . VAL A 1 86 ? -17.545 -10.797 14.952 1.00 94.12 86 VAL A N 1
ATOM 611 C CA . VAL A 1 86 ? -16.763 -11.958 14.512 1.00 94.12 86 VAL A CA 1
ATOM 612 C C . VAL A 1 86 ? -17.027 -13.115 15.467 1.00 94.12 86 VAL A C 1
ATOM 614 O O . VAL A 1 86 ? -16.898 -12.947 16.674 1.00 94.12 86 VAL A O 1
ATOM 617 N N . ASP A 1 87 ? -17.455 -14.267 14.950 1.00 90.75 87 ASP A N 1
ATOM 618 C CA . ASP A 1 87 ? -17.796 -15.456 15.750 1.00 90.75 87 ASP A CA 1
ATOM 619 C C . ASP A 1 87 ? -18.711 -15.163 16.958 1.00 90.75 87 ASP A C 1
ATOM 621 O O . ASP A 1 87 ? -18.548 -15.701 18.050 1.00 90.75 87 ASP A O 1
ATOM 625 N N . GLY A 1 88 ? -19.674 -14.251 16.780 1.00 90.56 88 GLY A N 1
ATOM 626 C CA . GLY A 1 88 ? -20.591 -13.815 17.842 1.00 90.56 88 GLY A CA 1
ATOM 627 C C . GLY A 1 88 ? -19.978 -12.869 18.886 1.00 90.56 88 GLY A C 1
ATOM 628 O O . GLY A 1 88 ? -20.693 -12.393 19.767 1.00 90.56 88 GLY A O 1
ATOM 629 N N . VAL A 1 89 ? -18.688 -12.546 18.781 1.00 92.94 89 VAL A N 1
ATOM 630 C CA . VAL A 1 89 ? -18.003 -11.545 19.603 1.00 92.94 89 VAL A CA 1
ATOM 631 C C . VAL A 1 89 ? -18.120 -10.180 18.934 1.00 92.94 89 VAL A C 1
ATOM 633 O O . VAL A 1 89 ? -17.708 -9.982 17.791 1.00 92.94 89 VAL A O 1
ATOM 636 N N . ASN A 1 90 ? -18.664 -9.211 19.665 1.00 95.62 90 ASN A N 1
ATOM 637 C CA . ASN A 1 90 ? -18.700 -7.827 19.210 1.00 95.62 90 ASN A CA 1
ATOM 638 C C . ASN A 1 90 ? -17.312 -7.198 19.305 1.00 95.62 90 ASN A C 1
ATOM 640 O O . ASN A 1 90 ? -16.613 -7.348 20.316 1.00 95.62 90 ASN A O 1
ATOM 644 N N . GLY A 1 91 ? -16.956 -6.444 18.273 1.00 96.69 91 GLY A N 1
ATOM 645 C CA . GLY A 1 91 ? -15.742 -5.658 18.245 1.00 96.69 91 GLY A CA 1
ATOM 646 C C . GLY A 1 91 ? -15.933 -4.273 17.649 1.00 96.69 91 GLY A C 1
ATOM 647 O O . GLY A 1 91 ? -16.973 -3.953 17.073 1.00 96.69 91 GLY A O 1
ATOM 648 N N . THR A 1 92 ? -14.918 -3.434 17.823 1.00 97.62 92 THR A N 1
ATOM 649 C CA . THR A 1 92 ? -14.828 -2.123 17.180 1.00 97.62 92 THR A CA 1
ATOM 650 C C . THR A 1 92 ? -13.423 -1.871 16.655 1.00 97.62 92 THR A C 1
ATOM 652 O O . THR A 1 92 ? -12.449 -2.354 17.232 1.00 97.62 92 THR A O 1
ATOM 655 N N . LEU A 1 93 ? -13.318 -1.115 15.563 1.00 97.56 93 LEU A N 1
ATOM 656 C CA . LEU A 1 93 ? -12.062 -0.649 14.982 1.00 97.56 93 LEU A CA 1
ATOM 657 C C . LEU A 1 93 ? -12.040 0.880 14.979 1.00 97.56 93 LEU A C 1
ATOM 659 O O . LEU A 1 93 ? -12.988 1.517 14.523 1.00 97.56 93 LEU A O 1
ATOM 663 N N . ALA A 1 94 ? -10.951 1.469 15.460 1.00 97.25 94 ALA A N 1
ATOM 664 C CA . ALA A 1 94 ? -10.724 2.906 15.434 1.00 97.25 94 ALA A CA 1
ATOM 665 C C . ALA A 1 94 ? -9.299 3.229 14.978 1.00 97.25 94 ALA A C 1
ATOM 667 O O . ALA A 1 94 ? -8.332 2.561 15.349 1.00 97.25 94 ALA A O 1
ATOM 668 N N . LEU A 1 95 ? -9.180 4.290 14.187 1.00 97.38 95 LEU A N 1
ATOM 669 C CA . LEU A 1 95 ? -7.907 4.900 13.818 1.00 97.38 95 LEU A CA 1
ATOM 670 C C . LEU A 1 95 ? -7.590 6.062 14.772 1.00 97.38 95 LEU A C 1
ATOM 672 O O . LEU A 1 95 ? -8.484 6.527 15.485 1.00 97.38 95 LEU A O 1
ATOM 676 N N . PRO A 1 96 ? -6.338 6.552 14.813 1.00 97.31 96 PRO A N 1
ATOM 677 C CA . PRO A 1 96 ? -6.010 7.742 15.588 1.00 97.31 96 PRO A CA 1
ATOM 678 C C . PRO A 1 96 ? -6.868 8.936 15.168 1.00 97.31 96 PRO A C 1
ATOM 680 O O . PRO A 1 96 ? -7.137 9.121 13.983 1.00 97.31 96 PRO A O 1
ATOM 683 N N . ALA A 1 97 ? -7.230 9.783 16.134 1.00 96.25 97 ALA A N 1
ATOM 684 C CA . ALA A 1 97 ? -8.060 10.964 15.894 1.00 96.25 97 ALA A CA 1
ATOM 685 C C . ALA A 1 97 ? -7.486 11.888 14.810 1.00 96.25 97 ALA A C 1
ATOM 687 O O . ALA A 1 97 ? -8.239 12.482 14.050 1.00 96.25 97 ALA A O 1
ATOM 688 N N . VAL A 1 98 ? -6.158 12.006 14.726 1.00 96.00 98 VAL A N 1
ATOM 689 C CA . VAL A 1 98 ? -5.476 12.708 13.637 1.00 96.00 98 VAL A CA 1
ATOM 690 C C . VAL A 1 98 ? -4.203 11.954 13.273 1.00 96.00 98 VAL A C 1
ATOM 692 O O . VAL A 1 98 ? -3.424 11.595 14.158 1.00 96.00 98 VAL A O 1
ATOM 695 N N . PHE A 1 99 ? -3.955 11.746 11.982 1.00 95.94 99 PHE A N 1
ATOM 696 C CA . PHE A 1 99 ? -2.678 11.223 11.488 1.00 95.94 99 PHE A CA 1
ATOM 697 C C . PHE A 1 99 ? -2.324 11.804 10.118 1.00 95.94 99 PHE A C 1
ATOM 699 O O . PHE A 1 99 ? -3.197 12.220 9.362 1.00 95.94 99 PHE A O 1
ATOM 706 N N . ASN A 1 100 ? -1.029 11.839 9.797 1.00 94.06 100 ASN A N 1
ATOM 707 C CA . ASN A 1 100 ? -0.529 12.362 8.528 1.00 94.06 100 ASN A CA 1
ATOM 708 C C . ASN A 1 100 ? 0.055 11.218 7.706 1.00 94.06 100 ASN A C 1
ATOM 710 O O . ASN A 1 100 ? 1.045 10.613 8.116 1.00 94.06 100 ASN A O 1
ATOM 714 N N . ALA A 1 101 ? -0.532 10.950 6.547 1.00 94.06 101 ALA A N 1
ATOM 715 C CA . ALA A 1 101 ? 0.058 10.071 5.556 1.00 94.06 101 ALA A CA 1
ATOM 716 C C . ALA A 1 101 ? 0.942 10.864 4.604 1.00 94.06 101 ALA A C 1
ATOM 718 O O . ALA A 1 101 ? 0.592 11.970 4.187 1.00 94.06 101 ALA A O 1
ATOM 719 N N . ARG A 1 102 ? 2.081 10.282 4.234 1.00 91.12 102 ARG A N 1
ATOM 720 C CA . ARG A 1 102 ? 2.892 10.801 3.138 1.00 91.12 102 ARG A CA 1
ATOM 721 C C . ARG A 1 102 ? 2.160 10.523 1.829 1.00 91.12 102 ARG A C 1
ATOM 723 O O . ARG A 1 102 ? 1.793 9.376 1.591 1.00 91.12 102 ARG A O 1
ATOM 730 N N . MET A 1 103 ? 1.979 11.546 1.000 1.00 90.12 103 MET A N 1
ATOM 731 C CA . MET A 1 103 ? 1.289 11.487 -0.283 1.00 90.12 103 MET A CA 1
ATOM 732 C C . MET A 1 103 ? 2.251 11.758 -1.442 1.00 90.12 103 MET A C 1
ATOM 734 O O . MET A 1 103 ? 3.035 12.708 -1.408 1.00 90.12 103 MET A O 1
ATOM 738 N N . THR A 1 104 ? 2.174 10.940 -2.490 1.00 88.56 104 THR A N 1
ATOM 739 C CA . THR A 1 104 ? 2.930 11.149 -3.734 1.00 88.56 104 THR A CA 1
ATOM 740 C C . THR A 1 104 ? 2.054 11.737 -4.839 1.00 88.56 104 THR A C 1
ATOM 742 O O . THR A 1 104 ? 0.825 11.650 -4.800 1.00 88.56 104 THR A O 1
ATOM 745 N N . ASN A 1 105 ? 2.680 12.279 -5.883 1.00 85.50 105 ASN A N 1
ATOM 746 C CA . ASN A 1 105 ? 1.985 12.843 -7.042 1.00 85.50 105 ASN A CA 1
ATOM 747 C C . ASN A 1 105 ? 1.239 11.807 -7.911 1.00 85.50 105 ASN A C 1
ATOM 749 O O . ASN A 1 105 ? 0.449 12.182 -8.775 1.00 85.50 105 ASN A O 1
ATOM 753 N N . VAL A 1 106 ? 1.438 10.502 -7.682 1.00 86.25 106 VAL A N 1
ATOM 754 C CA . VAL A 1 106 ? 0.610 9.438 -8.287 1.00 86.25 106 VAL A CA 1
ATOM 755 C C . VAL A 1 106 ? -0.565 9.024 -7.398 1.00 86.25 106 VAL A C 1
ATOM 757 O O . VAL A 1 106 ? -1.319 8.126 -7.771 1.00 86.25 106 VAL A O 1
ATOM 760 N N . GLY A 1 107 ? -0.753 9.704 -6.263 1.00 88.88 107 GLY A N 1
ATOM 761 C CA . GLY A 1 107 ? -1.855 9.492 -5.329 1.00 88.88 107 GLY A CA 1
ATOM 762 C C . GLY A 1 107 ? -1.606 8.401 -4.295 1.00 88.88 107 GLY A C 1
ATOM 763 O O . GLY A 1 107 ? -2.554 7.993 -3.626 1.00 88.88 107 GLY A O 1
ATOM 764 N N . ASP A 1 108 ? -0.369 7.910 -4.167 1.00 91.69 108 ASP A N 1
ATOM 765 C CA . ASP A 1 108 ? -0.060 6.938 -3.123 1.00 91.69 108 ASP A CA 1
ATOM 766 C C . ASP A 1 108 ? 0.018 7.568 -1.748 1.00 91.69 108 ASP A C 1
ATOM 768 O O . ASP A 1 108 ? 0.624 8.626 -1.604 1.00 91.69 108 ASP A O 1
ATOM 772 N N . LEU A 1 109 ? -0.522 6.861 -0.759 1.00 93.44 109 LEU A N 1
ATOM 773 C CA . LEU A 1 109 ? -0.466 7.190 0.655 1.00 93.44 109 LEU A CA 1
ATOM 774 C C . LEU A 1 109 ? 0.300 6.111 1.412 1.00 93.44 109 LEU A C 1
ATOM 776 O O . LEU A 1 109 ? 0.069 4.927 1.178 1.00 93.44 109 LEU A O 1
ATOM 780 N N . VAL A 1 110 ? 1.158 6.518 2.347 1.00 92.50 110 VAL A N 1
ATOM 781 C CA . VAL A 1 110 ? 1.815 5.615 3.305 1.00 92.50 110 VAL A CA 1
ATOM 782 C C . VAL A 1 110 ? 1.846 6.261 4.687 1.00 92.50 110 VAL A C 1
ATOM 784 O O . VAL A 1 110 ? 2.246 7.421 4.828 1.00 92.50 110 VAL A O 1
ATOM 787 N N . VAL A 1 111 ? 1.439 5.517 5.717 1.00 94.12 111 VAL A N 1
ATOM 788 C CA . VAL A 1 111 ? 1.491 5.953 7.118 1.00 94.12 111 VAL A CA 1
ATOM 789 C C . VAL A 1 111 ? 1.615 4.769 8.069 1.00 94.12 111 VAL A C 1
ATOM 791 O O . VAL A 1 111 ? 1.002 3.733 7.847 1.00 94.12 111 VAL A O 1
ATOM 794 N N . SER A 1 112 ? 2.350 4.931 9.167 1.00 94.62 112 SER A N 1
ATOM 795 C CA . SER A 1 112 ? 2.330 3.983 10.287 1.00 94.62 112 SER A CA 1
ATOM 796 C C . SER A 1 112 ? 1.491 4.549 11.426 1.00 94.62 112 SER A C 1
ATOM 798 O O . SER A 1 112 ? 1.796 5.623 11.945 1.00 94.62 112 SER A O 1
ATOM 800 N N . VAL A 1 113 ? 0.438 3.831 11.813 1.00 96.38 113 VAL A N 1
ATOM 801 C CA . VAL A 1 113 ? -0.510 4.238 12.858 1.00 96.38 113 VAL A CA 1
ATOM 802 C C . VAL A 1 113 ? -0.819 3.084 13.815 1.00 96.38 113 VAL A C 1
ATOM 804 O O . VAL A 1 113 ? -0.842 1.925 13.401 1.00 96.38 113 VAL A O 1
ATOM 807 N N . PRO A 1 114 ? -1.093 3.368 15.098 1.00 97.00 114 PRO A N 1
ATOM 808 C CA . PRO A 1 114 ? -1.738 2.404 15.976 1.00 97.00 114 PRO A CA 1
ATOM 809 C C . PRO A 1 114 ? -3.229 2.300 15.628 1.00 97.00 114 PRO A C 1
ATOM 811 O O . PRO A 1 114 ? -3.977 3.265 15.789 1.00 97.00 114 PRO A O 1
ATOM 814 N N . VAL A 1 115 ? -3.673 1.133 15.168 1.00 97.44 115 VAL A N 1
ATOM 815 C CA . VAL A 1 115 ? -5.094 0.819 14.971 1.00 97.44 115 VAL A CA 1
ATOM 816 C C . VAL A 1 115 ? -5.631 0.238 16.273 1.00 97.44 115 VAL A C 1
ATOM 818 O O . VAL A 1 115 ? -5.140 -0.784 16.748 1.00 97.44 115 VAL A O 1
ATOM 821 N N . THR A 1 116 ? -6.630 0.880 16.872 1.00 97.75 116 THR A N 1
ATOM 822 C CA . THR A 1 116 ? -7.259 0.366 18.094 1.00 97.75 116 THR A CA 1
ATOM 823 C C . THR A 1 116 ? -8.367 -0.603 17.718 1.00 97.75 116 THR A C 1
ATOM 825 O O . THR A 1 116 ? -9.320 -0.220 17.041 1.00 97.75 116 THR A O 1
ATOM 828 N N . ILE A 1 117 ? -8.260 -1.845 18.178 1.00 97.56 117 ILE A N 1
ATOM 829 C CA . ILE A 1 117 ? -9.291 -2.867 18.015 1.00 97.56 117 ILE A CA 1
ATOM 830 C C . ILE A 1 117 ? -9.773 -3.279 19.400 1.00 97.56 117 ILE A C 1
ATOM 832 O O . ILE A 1 117 ? -8.983 -3.703 20.239 1.00 97.56 117 ILE A O 1
ATOM 836 N N . THR A 1 118 ? -11.074 -3.151 19.644 1.00 96.62 118 THR A N 1
ATOM 837 C CA . THR A 1 118 ? -11.710 -3.662 20.863 1.00 96.62 118 THR A CA 1
ATOM 838 C C . THR A 1 118 ? -12.426 -4.954 20.524 1.00 96.62 118 THR A C 1
ATOM 840 O O . THR A 1 118 ? -13.247 -4.951 19.618 1.00 96.62 118 THR A O 1
ATOM 843 N N . LEU A 1 119 ? -12.155 -6.039 21.246 1.00 95.00 119 LEU A N 1
ATOM 844 C CA . LEU A 1 119 ? -12.872 -7.314 21.117 1.00 95.00 119 LEU A CA 1
ATOM 845 C C . LEU A 1 119 ? -13.452 -7.705 22.469 1.00 95.00 119 LEU A C 1
ATOM 847 O O . LEU A 1 119 ? -12.738 -7.701 23.472 1.00 95.00 119 LEU A O 1
ATOM 851 N N . GLY A 1 120 ? -14.753 -8.002 22.523 1.00 91.19 120 GLY A N 1
ATOM 852 C CA . GLY A 1 120 ? -15.411 -8.394 23.775 1.00 91.19 120 GLY A CA 1
ATOM 853 C C . GLY A 1 120 ? -15.257 -7.357 24.898 1.00 91.19 120 GLY A C 1
ATOM 854 O O . GLY A 1 120 ? -15.236 -7.716 26.070 1.00 91.19 120 GLY A O 1
ATOM 855 N N . GLY A 1 121 ? -15.088 -6.077 24.544 1.00 90.12 121 GLY A N 1
ATOM 856 C CA . GLY A 1 121 ? -14.864 -4.973 25.484 1.00 90.12 121 GLY A CA 1
ATOM 857 C C . GLY A 1 121 ? -13.406 -4.726 25.889 1.00 90.12 121 GLY A C 1
ATOM 858 O O . GLY A 1 121 ? -13.155 -3.778 26.627 1.00 90.12 121 GLY A O 1
ATOM 859 N N . THR A 1 122 ? -12.442 -5.512 25.399 1.00 92.00 122 THR A N 1
ATOM 860 C CA . THR A 1 122 ? -11.014 -5.315 25.701 1.00 92.00 122 THR A CA 1
ATOM 861 C C . THR A 1 122 ? -10.306 -4.620 24.534 1.00 92.00 122 THR A C 1
ATOM 863 O O . THR A 1 122 ? -10.242 -5.203 23.449 1.00 92.00 122 THR A O 1
ATOM 866 N N . PRO A 1 123 ? -9.790 -3.389 24.715 1.00 94.94 123 PRO A N 1
ATOM 867 C CA . PRO A 1 123 ? -9.070 -2.668 23.674 1.00 94.94 123 PRO A CA 1
ATOM 868 C C . PRO A 1 123 ? -7.623 -3.155 23.550 1.00 94.94 123 PRO A C 1
ATOM 870 O O . PRO A 1 123 ? -6.941 -3.393 24.547 1.00 94.94 123 PRO A O 1
ATOM 873 N N . ALA A 1 124 ? -7.137 -3.229 22.317 1.00 96.12 124 ALA A N 1
ATOM 874 C CA . ALA A 1 124 ? -5.750 -3.497 21.974 1.00 96.12 124 ALA A CA 1
ATOM 875 C C . ALA A 1 124 ? -5.298 -2.549 20.858 1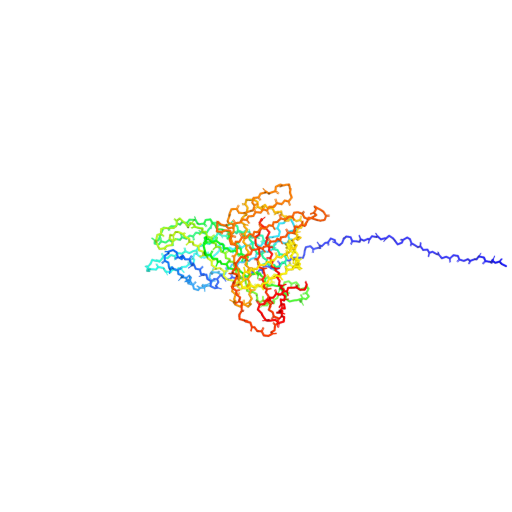.00 96.12 124 ALA A C 1
ATOM 877 O O . ALA A 1 124 ? -6.080 -2.175 19.984 1.00 96.12 124 ALA A O 1
ATOM 878 N N . SER A 1 125 ? -4.028 -2.153 20.896 1.00 96.31 125 SER A N 1
ATOM 879 C CA . SER A 1 125 ? -3.420 -1.281 19.892 1.00 96.31 125 SER A CA 1
ATOM 880 C C . SER A 1 125 ? -2.527 -2.107 18.976 1.00 96.31 125 SER A C 1
ATOM 882 O O . SER A 1 125 ? -1.539 -2.686 19.427 1.00 96.31 125 SER A O 1
ATOM 884 N N . VAL A 1 126 ? -2.878 -2.158 17.695 1.00 96.81 126 VAL A N 1
ATOM 885 C CA . VAL A 1 126 ? -2.154 -2.894 16.659 1.00 96.81 126 VAL A CA 1
ATOM 886 C C . VAL A 1 126 ? -1.371 -1.891 15.818 1.00 96.81 126 VAL A C 1
ATOM 888 O O . VAL A 1 126 ? -1.949 -1.116 15.058 1.00 96.81 126 VAL A O 1
ATOM 891 N N . ALA A 1 127 ? -0.047 -1.876 15.965 1.00 95.44 127 ALA A N 1
ATOM 892 C CA . ALA A 1 127 ? 0.814 -1.015 15.159 1.00 95.44 127 ALA A CA 1
ATOM 893 C C . ALA A 1 127 ? 0.825 -1.504 13.706 1.00 95.44 127 ALA A C 1
ATOM 895 O O . ALA A 1 127 ? 1.255 -2.623 13.431 1.00 95.44 127 ALA A O 1
ATOM 896 N N . MET A 1 128 ? 0.360 -0.666 12.783 1.00 95.12 128 MET A N 1
ATOM 897 C CA . MET A 1 128 ? 0.146 -1.058 11.396 1.00 95.12 128 MET A CA 1
ATOM 898 C C . MET A 1 128 ? 0.604 0.032 10.434 1.00 95.12 128 MET A C 1
ATOM 900 O O . MET A 1 128 ? 0.319 1.214 10.627 1.00 95.12 128 MET A O 1
ATOM 904 N N . THR A 1 129 ? 1.279 -0.376 9.363 1.00 94.94 129 THR A N 1
ATOM 905 C CA . THR A 1 129 ? 1.515 0.491 8.209 1.00 94.94 129 THR A CA 1
ATOM 906 C C . THR A 1 129 ? 0.340 0.364 7.250 1.00 94.94 129 THR A C 1
ATOM 908 O O . THR A 1 129 ? 0.080 -0.714 6.719 1.00 94.94 129 THR A O 1
ATOM 911 N N . LEU A 1 130 ? -0.379 1.467 7.059 1.00 96.75 130 LEU A N 1
ATOM 912 C CA . LEU A 1 130 ? -1.423 1.619 6.059 1.00 96.75 130 LEU A CA 1
ATOM 913 C C . LEU A 1 130 ? -0.807 2.218 4.797 1.00 96.75 130 LEU A C 1
ATOM 915 O O . LEU A 1 130 ? -0.122 3.242 4.849 1.00 96.75 130 LEU A O 1
ATOM 919 N N . THR A 1 131 ? -1.062 1.582 3.662 1.00 95.44 131 THR A N 1
ATOM 920 C CA . THR A 1 131 ? -0.540 1.991 2.359 1.00 95.44 131 THR A CA 1
ATOM 921 C C . THR A 1 131 ? -1.595 1.805 1.281 1.00 95.44 131 THR A C 1
ATOM 923 O O . THR A 1 131 ? -2.391 0.874 1.339 1.00 95.44 131 THR A O 1
ATOM 926 N N . THR A 1 132 ? -1.615 2.654 0.260 1.00 94.75 132 THR A N 1
ATOM 927 C CA . THR A 1 132 ? -2.374 2.368 -0.971 1.00 94.75 132 THR A CA 1
ATOM 928 C C . THR A 1 132 ? -1.628 1.399 -1.893 1.00 94.75 132 THR A C 1
ATOM 930 O O . THR A 1 132 ? -2.165 1.013 -2.926 1.00 94.75 132 THR A O 1
ATOM 933 N N . GLY A 1 133 ? -0.391 1.021 -1.555 1.00 93.19 133 GLY A N 1
ATOM 934 C CA . GLY A 1 133 ? 0.461 0.059 -2.256 1.00 93.19 133 GLY A CA 1
ATOM 935 C C . GLY A 1 133 ? 0.134 -1.399 -1.929 1.00 93.19 133 GLY A C 1
ATOM 936 O O . GLY A 1 133 ? -0.938 -1.893 -2.270 1.00 93.19 133 GLY A O 1
ATOM 937 N N . LEU A 1 134 ? 1.083 -2.107 -1.313 1.00 92.69 134 LEU A N 1
ATOM 938 C CA . LEU A 1 134 ? 0.949 -3.519 -0.943 1.00 92.69 134 LEU A CA 1
ATOM 939 C C . LEU A 1 134 ? 1.164 -3.686 0.560 1.00 92.69 134 LEU A C 1
ATOM 941 O O . LEU A 1 134 ? 2.104 -3.128 1.110 1.00 92.69 134 LEU A O 1
ATOM 945 N N . ALA A 1 135 ? 0.360 -4.521 1.213 1.00 92.25 135 ALA A N 1
ATOM 946 C CA . ALA A 1 135 ? 0.606 -4.940 2.590 1.00 92.25 135 ALA A CA 1
ATOM 947 C C . ALA A 1 135 ? 0.717 -6.466 2.672 1.00 92.25 135 ALA A C 1
ATOM 949 O O . ALA A 1 135 ? -0.077 -7.186 2.066 1.00 92.25 135 ALA A O 1
ATOM 950 N N . MET A 1 136 ? 1.704 -6.959 3.424 1.00 90.69 136 MET A N 1
ATOM 951 C CA . MET A 1 136 ? 2.014 -8.387 3.550 1.00 90.69 136 MET A CA 1
ATOM 952 C C . MET A 1 136 ? 2.056 -8.829 5.012 1.00 90.69 136 MET A C 1
ATOM 954 O O . MET A 1 136 ? 2.705 -8.192 5.838 1.00 90.69 136 MET A O 1
ATOM 958 N N . ALA A 1 137 ? 1.473 -9.993 5.298 1.00 88.31 137 ALA A N 1
ATOM 959 C CA . ALA A 1 137 ? 1.634 -10.715 6.558 1.00 88.31 137 ALA A CA 1
ATOM 960 C C . ALA A 1 137 ? 1.768 -12.219 6.270 1.00 88.31 137 ALA A C 1
ATOM 962 O O . ALA A 1 137 ? 0.791 -12.915 6.008 1.00 88.31 137 ALA A O 1
ATOM 963 N N . GLY A 1 138 ? 2.994 -12.750 6.266 1.00 84.50 138 GLY A N 1
ATOM 964 C CA . GLY A 1 138 ? 3.237 -14.131 5.832 1.00 84.50 138 GLY A CA 1
ATOM 965 C C . GLY A 1 138 ? 2.803 -14.359 4.376 1.00 84.50 138 GLY A C 1
ATOM 966 O O . GLY A 1 138 ? 3.352 -13.737 3.466 1.00 84.50 138 GLY A O 1
ATOM 967 N N . THR A 1 139 ? 1.833 -15.255 4.163 1.00 83.38 139 THR A N 1
ATOM 968 C CA . THR A 1 139 ? 1.220 -15.537 2.849 1.00 83.38 139 THR A CA 1
ATOM 969 C C . THR A 1 139 ? 0.024 -14.640 2.530 1.00 83.38 139 THR A C 1
ATOM 971 O O . THR A 1 139 ? -0.435 -14.622 1.389 1.00 83.38 139 THR A O 1
ATOM 974 N N . MET A 1 140 ? -0.482 -13.897 3.516 1.00 89.25 140 MET A N 1
ATOM 975 C CA . MET A 1 140 ? -1.541 -12.920 3.319 1.00 89.25 140 MET A CA 1
ATOM 976 C C . MET A 1 140 ? -0.981 -11.696 2.607 1.00 89.25 140 MET A C 1
ATOM 978 O O . MET A 1 140 ? 0.066 -11.166 2.986 1.00 89.25 140 MET A O 1
ATOM 982 N N . MET A 1 141 ? -1.712 -11.233 1.602 1.00 89.88 141 MET A N 1
ATOM 983 C CA . MET A 1 141 ? -1.358 -10.059 0.829 1.00 89.88 141 MET A CA 1
ATOM 984 C C . MET A 1 141 ? -2.606 -9.248 0.522 1.00 89.88 141 MET A C 1
ATOM 986 O O . MET A 1 141 ? -3.605 -9.778 0.032 1.00 89.88 141 MET A O 1
ATOM 990 N N . LEU A 1 142 ? -2.496 -7.950 0.756 1.00 93.00 142 LEU A N 1
ATOM 991 C CA . LEU A 1 142 ? -3.502 -6.959 0.435 1.00 93.00 142 LEU A CA 1
ATOM 992 C C . LEU A 1 142 ? -2.919 -5.972 -0.574 1.00 93.00 142 LEU A C 1
ATOM 994 O O . LEU A 1 142 ? -1.761 -5.573 -0.458 1.00 93.00 142 LEU A O 1
ATOM 998 N N . GLU A 1 143 ? -3.722 -5.574 -1.552 1.00 91.62 143 GLU A N 1
ATOM 999 C CA . GLU A 1 143 ? -3.376 -4.533 -2.518 1.00 91.62 143 GLU A CA 1
ATOM 1000 C C . GLU A 1 143 ? -4.336 -3.363 -2.328 1.00 91.62 143 GLU A C 1
ATOM 1002 O O . GLU A 1 143 ? -5.553 -3.552 -2.265 1.00 91.62 143 GLU A O 1
ATOM 1007 N N . GLY A 1 144 ? -3.768 -2.173 -2.176 1.00 93.88 144 GLY A N 1
ATOM 1008 C CA . GLY A 1 144 ? -4.512 -0.931 -2.115 1.00 93.88 144 GLY A CA 1
ATOM 1009 C C . GLY A 1 144 ? -4.693 -0.308 -3.493 1.00 93.88 144 GLY A C 1
ATOM 1010 O O . GLY A 1 144 ? -4.186 -0.780 -4.514 1.00 93.88 144 GLY A O 1
ATOM 1011 N N . VAL A 1 145 ? -5.412 0.806 -3.501 1.00 92.94 145 VAL A N 1
ATOM 1012 C CA . VAL A 1 145 ? -5.696 1.592 -4.700 1.00 92.94 145 VAL A CA 1
ATOM 1013 C C . VAL A 1 145 ? -5.292 3.036 -4.406 1.00 92.94 145 VAL A C 1
ATOM 1015 O O . VAL A 1 145 ? -5.771 3.584 -3.411 1.00 92.94 145 VAL A O 1
ATOM 1018 N N . PRO A 1 146 ? -4.403 3.659 -5.206 1.00 92.44 146 PRO A N 1
ATOM 1019 C CA . PRO A 1 146 ? -3.994 5.047 -4.999 1.00 92.44 146 PRO A CA 1
ATOM 1020 C C . PRO A 1 146 ? -5.150 6.001 -5.291 1.00 92.44 146 PRO A C 1
ATOM 1022 O O . PRO A 1 146 ? -6.069 5.646 -6.025 1.00 92.44 146 PRO A O 1
ATOM 1025 N N . ILE A 1 147 ? -5.066 7.238 -4.800 1.00 89.19 147 ILE A N 1
ATOM 1026 C CA . ILE A 1 147 ? -6.019 8.292 -5.161 1.00 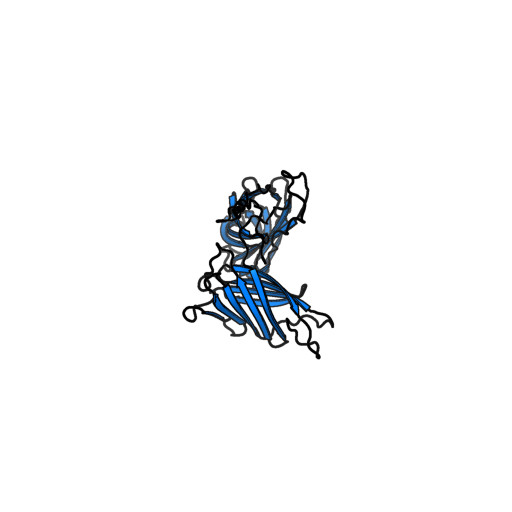89.19 147 ILE A CA 1
ATOM 1027 C C . ILE A 1 147 ? -5.872 8.618 -6.664 1.00 89.19 147 ILE A C 1
ATOM 1029 O O . ILE A 1 147 ? -4.811 9.094 -7.096 1.00 89.19 147 ILE A O 1
ATOM 1033 N N . PRO A 1 148 ? -6.913 8.391 -7.488 1.00 81.75 148 PRO A N 1
ATOM 1034 C CA . PRO A 1 148 ? -6.893 8.731 -8.908 1.00 81.75 148 PRO A CA 1
ATOM 1035 C C . PRO A 1 148 ? -6.633 10.223 -9.148 1.00 81.75 148 PRO A C 1
ATOM 1037 O O . PRO A 1 148 ? -6.999 11.067 -8.332 1.00 81.75 148 PRO A O 1
ATOM 1040 N N . ALA A 1 149 ? -6.034 10.563 -10.295 1.00 68.75 149 ALA A N 1
ATOM 1041 C CA . ALA A 1 149 ? -5.938 11.959 -10.721 1.00 68.75 149 ALA A CA 1
ATOM 1042 C C . ALA A 1 149 ? -7.332 12.565 -10.861 1.00 68.75 149 ALA A C 1
ATOM 1044 O O . ALA A 1 149 ? -8.233 11.935 -11.422 1.00 68.75 149 ALA A O 1
ATOM 1045 N N . LYS A 1 150 ? -7.462 13.837 -10.487 1.00 67.62 150 LYS A N 1
ATOM 1046 C CA . LYS A 1 150 ? -8.520 14.672 -11.039 1.00 67.62 150 LYS A CA 1
ATOM 1047 C C . LYS A 1 150 ? -8.295 14.794 -12.552 1.00 67.62 150 LYS A C 1
ATOM 1049 O O . LYS A 1 150 ? -7.191 15.111 -12.989 1.00 67.62 150 LYS A O 1
ATOM 1054 N N . GLY A 1 151 ? -9.315 14.517 -13.366 1.00 56.12 151 GLY A N 1
ATOM 1055 C CA . GLY A 1 151 ? -9.249 14.829 -14.796 1.00 56.12 151 GLY A CA 1
ATOM 1056 C C . GLY A 1 151 ? -8.989 16.327 -14.967 1.00 56.12 151 GLY A C 1
ATOM 1057 O O . GLY A 1 151 ? -9.607 17.115 -14.262 1.00 56.12 151 GLY A O 1
ATOM 1058 N N . ASN A 1 152 ? -8.057 16.710 -15.846 1.00 43.56 152 ASN A N 1
ATOM 1059 C CA . ASN A 1 152 ? -7.631 18.096 -16.081 1.00 43.56 152 ASN A CA 1
ATOM 1060 C C . ASN A 1 152 ? -8.828 19.054 -16.247 1.00 43.56 152 ASN A C 1
ATOM 1062 O O . ASN A 1 152 ? -9.345 19.251 -17.346 1.00 43.56 152 ASN A O 1
ATOM 1066 N N . THR A 1 153 ? -9.257 19.683 -15.161 1.00 46.31 153 THR A N 1
ATOM 1067 C CA . THR A 1 153 ? -10.196 20.803 -15.175 1.00 46.31 153 THR A CA 1
ATOM 1068 C C . THR A 1 153 ? -9.492 21.964 -14.514 1.00 46.31 153 THR A C 1
ATOM 1070 O O . THR A 1 153 ? -8.916 21.790 -13.442 1.00 46.31 153 THR A O 1
ATOM 1073 N N . ALA A 1 154 ? -9.509 23.102 -15.205 1.00 46.16 154 ALA A N 1
ATOM 1074 C CA . ALA A 1 154 ? -8.817 24.337 -14.871 1.00 46.16 154 ALA A CA 1
ATOM 1075 C C . ALA A 1 154 ? -8.808 24.661 -13.367 1.00 46.16 154 ALA A C 1
ATOM 1077 O O . ALA A 1 154 ? -9.741 24.322 -12.642 1.00 46.16 154 ALA A O 1
ATOM 1078 N N . VAL A 1 155 ? -7.757 25.362 -12.934 1.00 47.91 155 VAL A N 1
ATOM 1079 C CA . VAL A 1 155 ? -7.606 25.940 -11.593 1.00 47.91 155 VAL A CA 1
ATOM 1080 C C . VAL A 1 155 ? -8.846 26.783 -11.274 1.00 47.91 155 VAL A C 1
ATOM 1082 O O . VAL A 1 155 ? -8.961 27.931 -11.697 1.00 47.91 155 VAL A O 1
ATOM 1085 N N . ILE A 1 156 ? -9.804 26.186 -10.569 1.00 51.00 156 ILE A N 1
ATOM 1086 C CA . ILE A 1 156 ? -11.007 26.845 -10.067 1.00 51.00 156 ILE A CA 1
ATOM 1087 C C . ILE A 1 156 ? -10.798 27.015 -8.555 1.00 51.00 156 ILE A C 1
ATOM 1089 O O . ILE A 1 156 ? -10.419 26.040 -7.901 1.00 51.00 156 ILE A O 1
ATOM 1093 N N . PRO A 1 157 ? -11.014 28.211 -7.972 1.00 54.69 157 PRO A N 1
ATOM 1094 C CA . PRO A 1 157 ? -11.036 28.373 -6.517 1.00 54.69 157 PRO A CA 1
ATOM 1095 C C . PRO A 1 157 ? -12.054 27.391 -5.932 1.00 54.69 157 PRO A C 1
ATOM 1097 O O . PRO A 1 157 ? -13.195 27.410 -6.378 1.00 54.69 157 PRO A O 1
ATOM 1100 N N . CYS A 1 158 ? -11.604 26.512 -5.024 1.00 56.22 158 CYS A N 1
ATOM 1101 C CA . CYS A 1 158 ? -12.295 25.306 -4.546 1.00 56.22 158 CYS A CA 1
ATOM 1102 C C . CYS A 1 158 ? -13.693 25.087 -5.135 1.00 56.22 158 CYS A C 1
ATOM 1104 O O . CYS A 1 158 ? -14.668 25.637 -4.616 1.00 56.22 158 CYS A O 1
ATOM 1106 N N . PRO A 1 159 ? -13.801 24.333 -6.241 1.00 53.56 159 PRO A N 1
ATOM 1107 C CA . PRO A 1 159 ? -15.074 24.189 -6.914 1.00 53.56 159 PRO A CA 1
ATOM 1108 C C . PRO A 1 159 ? -16.071 23.457 -6.007 1.00 53.56 159 PRO A C 1
ATOM 1110 O O . PRO A 1 159 ? -15.697 22.555 -5.262 1.00 53.56 159 PRO A O 1
ATOM 1113 N N . THR A 1 160 ? -17.361 23.750 -6.170 1.00 54.12 160 THR A N 1
ATOM 1114 C CA . THR A 1 160 ? -18.493 22.894 -5.751 1.00 54.12 160 THR A CA 1
ATOM 1115 C C . THR A 1 160 ? -18.544 21.560 -6.521 1.00 54.12 160 THR A C 1
ATOM 1117 O O . THR A 1 160 ? -19.585 20.911 -6.601 1.00 54.12 160 THR A O 1
ATOM 1120 N N . ASP A 1 161 ? -17.431 21.177 -7.146 1.00 57.56 161 ASP A N 1
ATOM 1121 C CA . ASP A 1 161 ? -17.270 20.006 -7.988 1.00 57.56 161 ASP A CA 1
ATOM 1122 C C . ASP A 1 161 ? -17.323 18.753 -7.118 1.00 57.56 161 ASP A C 1
ATOM 1124 O O . ASP A 1 161 ? -16.505 18.550 -6.224 1.00 57.56 161 ASP A O 1
ATOM 1128 N N . GLN A 1 162 ? -18.310 17.916 -7.411 1.00 61.44 162 GLN A N 1
ATOM 1129 C CA . GLN A 1 162 ? -18.553 16.633 -6.768 1.00 61.44 162 GLN A CA 1
ATOM 1130 C C . GLN A 1 162 ? -17.709 15.528 -7.418 1.00 61.44 162 GLN A C 1
ATOM 1132 O O . GLN A 1 162 ? -18.185 14.408 -7.582 1.00 61.44 162 GLN A O 1
ATOM 1137 N N . SER A 1 163 ? -16.481 15.831 -7.856 1.00 69.31 163 SER A N 1
ATOM 1138 C CA . SER A 1 163 ? -15.592 14.810 -8.404 1.00 69.31 163 SER A CA 1
ATOM 1139 C C . SER A 1 163 ? -15.272 13.798 -7.311 1.00 69.31 163 SER A C 1
ATOM 1141 O O . SER A 1 163 ? -14.570 14.100 -6.348 1.00 69.31 163 SER A O 1
ATOM 1143 N N . VAL A 1 164 ? -15.832 12.602 -7.474 1.00 71.88 164 VAL A N 1
ATOM 1144 C CA . VAL A 1 164 ? -15.641 11.473 -6.570 1.00 71.88 164 VAL A CA 1
ATOM 1145 C C . VAL A 1 164 ? -14.517 10.612 -7.116 1.00 71.88 164 VAL A C 1
ATOM 1147 O O . VAL A 1 164 ? -14.578 10.160 -8.263 1.00 71.88 164 VAL A O 1
ATOM 1150 N N . THR A 1 165 ? -13.501 10.348 -6.302 1.00 83.44 165 THR A N 1
ATOM 1151 C CA . THR A 1 165 ? -12.508 9.319 -6.614 1.00 83.44 165 THR A CA 1
ATOM 1152 C C . THR A 1 165 ? -12.389 8.327 -5.468 1.00 83.44 165 THR A C 1
ATOM 1154 O O . THR A 1 165 ? -12.493 8.684 -4.299 1.00 83.44 165 THR A O 1
ATOM 1157 N N . GLN A 1 166 ? -12.222 7.048 -5.804 1.00 89.44 166 GLN A N 1
ATOM 1158 C CA . GLN A 1 166 ? -12.086 5.988 -4.812 1.00 89.44 166 GLN A CA 1
ATOM 1159 C C . GLN A 1 166 ? -10.616 5.629 -4.627 1.00 89.44 166 GLN A C 1
ATOM 1161 O O . GLN A 1 166 ? -9.902 5.416 -5.607 1.00 89.44 166 GLN A O 1
ATOM 1166 N N . PHE A 1 167 ? -10.191 5.515 -3.374 1.00 94.56 167 PHE A N 1
ATOM 1167 C CA . PHE A 1 167 ? -8.915 4.918 -3.002 1.00 94.56 167 PHE A CA 1
ATOM 1168 C C . PHE A 1 167 ? -9.136 3.833 -1.945 1.00 94.56 167 PHE A C 1
ATOM 1170 O O . PHE A 1 167 ? -10.169 3.802 -1.271 1.00 94.56 167 PHE A O 1
ATOM 1177 N N . THR A 1 168 ? -8.142 2.965 -1.775 1.00 97.31 168 THR A N 1
ATOM 1178 C CA . THR A 1 168 ? -8.151 1.924 -0.744 1.00 97.31 168 THR A CA 1
ATOM 1179 C C . THR A 1 168 ? -6.795 1.883 -0.065 1.00 97.31 168 THR A C 1
ATOM 1181 O O . THR A 1 168 ? -5.785 1.620 -0.718 1.00 97.31 168 THR A O 1
ATOM 1184 N N . MET A 1 169 ? -6.771 2.122 1.244 1.00 97.69 169 MET A N 1
ATOM 1185 C CA . MET A 1 169 ? -5.605 1.837 2.078 1.00 97.69 169 MET A CA 1
ATOM 1186 C C . MET A 1 169 ? -5.694 0.413 2.607 1.00 97.69 169 MET A C 1
ATOM 1188 O O . MET A 1 169 ? -6.754 -0.038 3.036 1.00 97.69 169 MET A O 1
ATOM 1192 N N . VAL A 1 170 ? -4.569 -0.282 2.611 1.00 97.75 170 VAL A N 1
ATOM 1193 C CA . VAL A 1 170 ? -4.432 -1.627 3.151 1.00 97.75 170 VAL A CA 1
ATOM 1194 C C . VAL A 1 170 ? -3.316 -1.667 4.178 1.00 97.75 170 VAL A C 1
ATOM 1196 O O . VAL A 1 170 ? -2.324 -0.953 4.053 1.00 97.75 170 VAL A O 1
ATOM 1199 N N . GLY A 1 171 ? -3.466 -2.512 5.188 1.00 97.12 171 GLY A N 1
ATOM 1200 C CA . GLY A 1 171 ? -2.419 -2.775 6.166 1.00 97.12 171 GLY A CA 1
ATOM 1201 C C . GLY A 1 171 ? -2.493 -4.207 6.652 1.00 97.12 171 GLY A C 1
ATOM 1202 O O . GLY A 1 171 ? -3.572 -4.789 6.709 1.00 97.12 171 GLY A O 1
ATOM 1203 N N . ALA A 1 172 ? -1.345 -4.791 6.967 1.00 95.81 172 ALA A N 1
ATOM 1204 C CA . ALA A 1 172 ? -1.252 -6.166 7.427 1.00 95.81 172 ALA A CA 1
ATOM 1205 C C . ALA A 1 172 ? -0.139 -6.294 8.466 1.00 95.81 172 ALA A C 1
ATOM 1207 O O . ALA A 1 172 ? 0.900 -5.643 8.355 1.00 95.81 172 ALA A O 1
ATOM 1208 N N . VAL A 1 173 ? -0.362 -7.135 9.470 1.00 94.75 173 VAL A N 1
ATOM 1209 C CA . VAL A 1 173 ? 0.600 -7.449 10.524 1.00 94.75 173 VAL A CA 1
ATOM 1210 C C . VAL A 1 173 ? 0.734 -8.965 10.666 1.00 94.75 173 VAL A C 1
ATOM 1212 O O . VAL A 1 173 ? -0.268 -9.679 10.580 1.00 94.75 173 VAL A O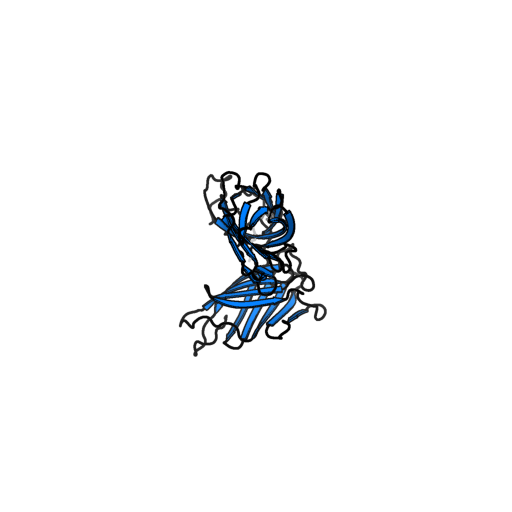 1
ATOM 1215 N N . PRO A 1 174 ? 1.958 -9.486 10.859 1.00 91.88 174 PRO A N 1
ATOM 1216 C CA . PRO A 1 174 ? 2.180 -10.920 11.010 1.00 91.88 174 PRO A CA 1
ATOM 1217 C C . PRO A 1 174 ? 1.633 -11.461 12.334 1.00 91.88 174 PRO A C 1
ATOM 1219 O O . PRO A 1 174 ? 1.257 -12.622 12.395 1.00 91.88 174 PRO A O 1
ATOM 1222 N N . GLU A 1 175 ? 1.587 -10.613 13.361 1.00 93.00 175 GLU A N 1
ATOM 1223 C CA . GLU A 1 175 ? 1.086 -10.920 14.696 1.00 93.00 175 GLU A CA 1
ATOM 1224 C C . GLU A 1 175 ? 0.296 -9.714 15.200 1.00 93.00 175 GLU A C 1
ATOM 1226 O O . GLU A 1 175 ? 0.846 -8.629 15.397 1.00 93.00 175 GLU A O 1
ATOM 1231 N N . SER A 1 176 ? -1.007 -9.893 15.379 1.00 92.19 176 SER A N 1
ATOM 1232 C CA . SER A 1 176 ? -1.930 -8.848 15.812 1.00 92.19 176 SER A CA 1
ATOM 1233 C C . SER A 1 176 ? -1.825 -8.567 17.309 1.00 92.19 176 SER A C 1
ATOM 1235 O O . SER A 1 176 ? -2.185 -7.483 17.760 1.00 92.19 176 SER A O 1
ATOM 1237 N N . GLY A 1 177 ? -1.374 -9.556 18.092 1.00 90.81 177 GLY A N 1
ATOM 1238 C CA . GLY A 1 177 ? -1.462 -9.534 19.554 1.00 90.81 177 GLY A CA 1
ATOM 1239 C C . GLY A 1 177 ? -2.902 -9.564 20.082 1.00 90.81 177 GLY A C 1
ATOM 1240 O O . GLY A 1 177 ? -3.113 -9.444 21.288 1.00 90.81 177 GLY A O 1
ATOM 1241 N N . LEU A 1 178 ? -3.893 -9.724 19.199 1.00 89.00 178 LEU A N 1
ATOM 1242 C CA . LEU A 1 178 ? -5.289 -9.901 19.567 1.00 89.00 178 LEU A CA 1
ATOM 1243 C C . LEU A 1 178 ? -5.488 -11.348 20.028 1.00 89.00 178 LEU A C 1
ATOM 1245 O O . LEU A 1 178 ? -4.896 -12.276 19.481 1.00 89.00 178 LEU A O 1
ATOM 1249 N N . GLY A 1 179 ? -6.314 -11.562 21.050 1.00 88.81 179 GLY A N 1
ATOM 1250 C CA . GLY A 1 179 ? -6.770 -12.912 21.377 1.00 88.81 179 GLY A CA 1
ATOM 1251 C C . GLY A 1 179 ? -7.663 -13.486 20.264 1.00 88.81 179 GLY A C 1
ATOM 1252 O O . GLY A 1 179 ? -8.049 -12.764 19.337 1.00 88.81 179 GLY A O 1
ATOM 1253 N N . PRO A 1 180 ? -8.040 -14.774 20.347 1.00 89.62 180 PRO A N 1
ATOM 1254 C CA . PRO A 1 180 ? -9.060 -15.336 19.467 1.00 89.62 180 PRO A CA 1
ATOM 1255 C C . PRO A 1 180 ? -10.342 -14.474 19.467 1.00 89.62 180 PRO A C 1
ATOM 1257 O O . PRO A 1 180 ? -10.714 -13.957 20.524 1.00 89.62 180 PRO A O 1
ATOM 1260 N N . PRO A 1 181 ? -11.025 -14.307 18.319 1.00 90.31 181 PRO A N 1
ATOM 1261 C CA . PRO A 1 181 ? -10.783 -14.990 17.041 1.00 90.31 181 PRO A CA 1
ATOM 1262 C C . PRO A 1 181 ? -9.782 -14.289 16.098 1.00 90.31 181 PRO A C 1
ATOM 1264 O O . PRO A 1 181 ? -9.471 -14.835 15.046 1.00 90.31 181 PRO A O 1
ATOM 1267 N N . LEU A 1 182 ? -9.246 -13.113 16.450 1.00 93.62 182 LEU A N 1
ATOM 1268 C CA . LEU A 1 182 ? -8.355 -12.328 15.572 1.00 93.62 182 LEU A CA 1
ATOM 1269 C C . LEU A 1 182 ? -6.855 -12.517 15.874 1.00 93.62 182 LEU A C 1
ATOM 1271 O O . LEU A 1 182 ? -6.038 -11.653 15.544 1.00 93.62 182 LEU A O 1
ATOM 1275 N N . ALA A 1 183 ? -6.490 -13.619 16.529 1.00 92.62 183 ALA A N 1
ATOM 1276 C CA . ALA A 1 183 ? -5.102 -13.941 16.848 1.00 92.62 183 ALA A CA 1
ATOM 1277 C C . ALA A 1 183 ? -4.268 -14.247 15.596 1.00 92.62 183 ALA A C 1
ATOM 1279 O O . ALA A 1 183 ? -4.793 -14.713 14.586 1.00 92.62 183 ALA A O 1
ATOM 1280 N N . GLY A 1 184 ? -2.955 -14.028 15.693 1.00 93.62 184 GLY A N 1
ATOM 1281 C CA . GLY A 1 184 ? -2.021 -14.253 14.592 1.00 93.62 184 GLY A CA 1
ATOM 1282 C C . GLY A 1 184 ? -2.067 -13.127 13.565 1.00 93.62 184 GLY A C 1
ATOM 1283 O O . GLY A 1 184 ? -2.112 -11.945 13.913 1.00 93.62 184 GLY A O 1
ATOM 1284 N N . ARG A 1 185 ? -2.042 -13.483 12.284 1.00 95.31 185 ARG A N 1
ATOM 1285 C CA . ARG A 1 185 ? -2.041 -12.520 11.183 1.00 95.31 185 ARG A CA 1
ATOM 1286 C C . ARG A 1 185 ? -3.355 -11.764 11.110 1.00 95.31 185 ARG A C 1
ATOM 1288 O O . ARG A 1 185 ? -4.432 -12.352 11.154 1.00 95.31 185 ARG A O 1
ATOM 1295 N N . LEU A 1 186 ? -3.241 -10.463 10.884 1.00 96.81 186 LEU A N 1
ATOM 1296 C CA . LEU A 1 186 ? -4.376 -9.575 10.696 1.00 96.81 186 LEU A CA 1
ATOM 1297 C C . LEU A 1 186 ? -4.092 -8.642 9.532 1.00 96.81 186 LEU A C 1
ATOM 1299 O O . LEU A 1 186 ? -2.988 -8.112 9.413 1.00 96.81 186 LEU A O 1
ATOM 1303 N N . GLY A 1 187 ? -5.101 -8.371 8.722 1.00 97.31 187 GLY A N 1
ATOM 1304 C CA . GLY A 1 187 ? -5.058 -7.252 7.803 1.00 97.31 187 GLY A CA 1
ATOM 1305 C C . GLY A 1 187 ? -6.391 -6.549 7.681 1.00 97.31 187 GLY A C 1
ATOM 1306 O O . GLY A 1 187 ? -7.437 -7.068 8.063 1.00 97.31 187 GLY A O 1
ATOM 1307 N N . VAL A 1 188 ? -6.318 -5.326 7.181 1.00 97.94 188 VAL A N 1
ATOM 1308 C CA . VAL A 1 188 ? -7.456 -4.430 7.032 1.00 97.94 188 VAL A CA 1
ATOM 1309 C C . VAL A 1 188 ? -7.435 -3.789 5.654 1.00 97.94 188 VAL A C 1
ATOM 1311 O O . VAL A 1 188 ? -6.366 -3.428 5.149 1.00 97.94 188 VAL A O 1
ATOM 1314 N N . ARG A 1 189 ? -8.615 -3.618 5.057 1.00 98.44 189 ARG A N 1
ATOM 1315 C CA . ARG A 1 189 ? -8.822 -2.766 3.880 1.00 98.44 189 ARG A CA 1
ATOM 1316 C C . ARG A 1 189 ? -9.770 -1.639 4.249 1.00 98.44 189 ARG A C 1
ATOM 1318 O O . ARG A 1 189 ? -10.830 -1.873 4.818 1.00 98.44 189 ARG A O 1
ATOM 1325 N N . LEU A 1 190 ? -9.370 -0.419 3.924 1.00 97.94 190 LEU A N 1
ATOM 1326 C CA . LEU A 1 190 ? -10.074 0.816 4.232 1.00 97.94 190 LEU A CA 1
ATOM 1327 C C . LEU A 1 190 ? -10.314 1.549 2.915 1.00 97.94 190 LEU A C 1
ATOM 1329 O O . LEU A 1 190 ? -9.420 2.225 2.400 1.00 97.94 190 LEU A O 1
ATOM 1333 N N . SER A 1 191 ? -11.501 1.372 2.344 1.00 97.38 191 SER A N 1
ATOM 1334 C CA . SER A 1 191 ? -11.882 2.036 1.096 1.00 97.38 191 SER A CA 1
ATOM 1335 C C . SER A 1 191 ? -12.573 3.357 1.377 1.00 97.38 191 SER A C 1
ATOM 1337 O O . SER A 1 191 ? -13.269 3.495 2.373 1.00 97.38 191 SER A O 1
ATOM 1339 N N . CYS A 1 192 ? -12.354 4.345 0.524 1.00 94.06 192 CYS A N 1
ATOM 1340 C CA . CYS A 1 192 ? -12.830 5.699 0.743 1.00 94.06 192 CYS A CA 1
ATOM 1341 C C . CYS A 1 192 ? -13.129 6.372 -0.595 1.00 94.06 192 CYS A C 1
ATOM 1343 O O . CYS A 1 192 ? -12.338 6.268 -1.533 1.00 94.06 192 CYS A O 1
ATOM 1345 N N . GLN A 1 193 ? -14.257 7.075 -0.666 1.00 91.38 193 GLN A N 1
ATOM 1346 C CA . GLN A 1 193 ? -14.614 7.959 -1.771 1.00 91.38 193 GLN A CA 1
ATOM 1347 C C . GLN A 1 193 ? -14.340 9.410 -1.366 1.00 91.38 193 GLN A C 1
ATOM 1349 O O . GLN A 1 193 ? -15.058 9.975 -0.543 1.00 91.38 193 GLN A O 1
ATOM 1354 N N . THR A 1 194 ? -13.292 10.016 -1.920 1.00 88.62 194 THR A N 1
ATOM 1355 C CA . THR A 1 194 ? -12.936 11.408 -1.628 1.00 88.62 194 THR A CA 1
ATOM 1356 C C . THR A 1 194 ? -13.738 12.364 -2.485 1.00 88.62 194 THR A C 1
ATOM 1358 O O . THR A 1 194 ? -13.835 12.195 -3.700 1.00 88.62 194 THR A O 1
ATOM 1361 N N . THR A 1 195 ? -14.295 13.393 -1.847 1.00 87.88 195 THR A N 1
ATOM 1362 C CA . THR A 1 195 ? -15.003 14.476 -2.538 1.00 87.88 195 THR A CA 1
ATOM 1363 C C . THR A 1 195 ? -14.622 15.835 -1.936 1.00 87.88 195 THR A C 1
ATOM 1365 O O . THR A 1 195 ? -14.776 16.011 -0.729 1.00 87.88 195 THR A O 1
ATOM 1368 N N . PRO A 1 196 ? -14.141 16.812 -2.726 1.00 84.69 196 PRO A N 1
ATOM 1369 C CA . PRO A 1 196 ? -13.653 16.658 -4.098 1.00 84.69 196 PRO A CA 1
ATOM 1370 C C . PRO A 1 196 ? -12.367 15.817 -4.151 1.00 84.69 196 PRO A C 1
ATOM 1372 O O . PRO A 1 196 ? -11.663 15.667 -3.146 1.00 84.69 196 PRO A O 1
ATOM 1375 N N . ALA A 1 197 ? -12.020 15.322 -5.338 1.00 83.75 197 ALA A N 1
ATOM 1376 C CA . ALA A 1 197 ? -10.716 14.714 -5.589 1.00 83.75 197 ALA A CA 1
ATOM 1377 C C . ALA A 1 197 ? -9.578 15.751 -5.429 1.00 83.75 197 ALA A C 1
ATOM 1379 O O . ALA A 1 197 ? -9.707 16.873 -5.938 1.00 83.75 197 ALA A O 1
ATOM 1380 N N . PRO A 1 198 ? -8.455 15.407 -4.765 1.00 84.19 198 PRO A N 1
ATOM 1381 C CA . PRO A 1 198 ? -7.342 16.335 -4.591 1.00 84.19 198 PRO A CA 1
ATOM 1382 C C . PRO A 1 198 ? -6.595 16.602 -5.901 1.00 84.19 198 PRO A C 1
ATOM 1384 O O . PRO A 1 198 ? -6.404 15.708 -6.728 1.00 84.19 198 PRO A O 1
ATOM 1387 N N . ASP A 1 199 ? -6.100 17.830 -6.049 1.00 81.25 199 ASP A N 1
ATOM 1388 C CA . ASP A 1 199 ? -5.062 18.145 -7.030 1.00 81.25 199 ASP A CA 1
ATOM 1389 C C . ASP A 1 199 ? -3.721 17.588 -6.542 1.00 81.25 199 ASP A C 1
ATOM 1391 O O . ASP A 1 199 ? -3.157 18.073 -5.563 1.00 81.25 199 ASP A O 1
ATOM 1395 N N . ARG A 1 200 ? -3.232 16.545 -7.218 1.00 83.94 200 ARG A N 1
ATOM 1396 C CA . ARG A 1 200 ? -2.060 15.775 -6.792 1.00 83.94 200 ARG A CA 1
ATOM 1397 C C . ARG A 1 200 ? -0.738 16.217 -7.429 1.00 83.94 200 ARG A C 1
ATOM 1399 O O . ARG A 1 200 ? 0.313 15.720 -7.027 1.00 83.94 200 ARG A O 1
ATOM 1406 N N . ASP A 1 201 ? -0.758 17.146 -8.382 1.00 79.00 201 ASP A N 1
ATOM 1407 C CA . ASP A 1 201 ? 0.437 17.503 -9.165 1.00 79.00 201 ASP A CA 1
ATOM 1408 C C . ASP A 1 201 ? 1.498 18.246 -8.338 1.00 79.00 201 ASP A C 1
ATOM 1410 O O . ASP A 1 201 ? 2.664 18.329 -8.726 1.00 79.00 201 ASP A O 1
ATOM 1414 N N . GLN A 1 202 ? 1.102 18.745 -7.167 1.00 78.88 202 GLN A N 1
ATOM 1415 C CA . GLN A 1 202 ? 1.946 19.527 -6.268 1.00 78.88 202 GLN A CA 1
ATOM 1416 C C . GLN A 1 202 ? 2.632 18.690 -5.176 1.00 78.88 202 GLN A C 1
ATOM 1418 O O . GLN A 1 202 ? 3.453 19.218 -4.434 1.00 78.88 202 GLN A O 1
ATOM 1423 N N . PHE A 1 203 ? 2.311 17.398 -5.053 1.00 85.25 203 PHE A N 1
ATOM 1424 C CA . PHE A 1 203 ? 2.878 16.533 -4.014 1.00 85.25 203 PHE A CA 1
ATOM 1425 C C . PHE A 1 203 ? 4.248 15.967 -4.391 1.00 85.25 203 PHE A C 1
ATOM 1427 O O . PHE A 1 203 ? 4.733 16.118 -5.514 1.00 85.25 203 PHE A O 1
ATOM 1434 N N . THR A 1 204 ? 4.874 15.271 -3.435 1.00 79.56 204 THR A N 1
ATOM 1435 C CA . THR A 1 204 ? 6.174 14.626 -3.617 1.00 79.56 204 THR A CA 1
ATOM 1436 C C . THR A 1 204 ? 6.200 13.778 -4.886 1.00 79.56 204 THR A C 1
ATOM 1438 O O . THR A 1 204 ? 5.314 12.953 -5.115 1.00 79.56 204 THR A O 1
ATOM 1441 N N . LEU A 1 205 ? 7.243 13.954 -5.699 1.00 84.56 205 LEU A N 1
ATOM 1442 C CA . LEU A 1 205 ? 7.471 13.115 -6.871 1.00 84.56 205 LEU A CA 1
ATOM 1443 C C . LEU A 1 205 ? 7.542 11.648 -6.445 1.00 84.56 205 LEU A C 1
ATOM 1445 O O . LEU A 1 205 ? 8.363 11.287 -5.602 1.00 84.56 205 LEU A O 1
ATOM 1449 N N . ALA A 1 206 ? 6.694 10.816 -7.036 1.00 86.00 206 ALA A N 1
ATOM 1450 C CA . ALA A 1 206 ? 6.758 9.379 -6.852 1.00 86.00 206 ALA A CA 1
ATOM 1451 C C . ALA A 1 206 ? 8.040 8.808 -7.465 1.00 86.00 206 ALA A C 1
ATOM 1453 O O . ALA A 1 206 ? 8.564 9.344 -8.451 1.00 86.00 206 ALA A O 1
ATOM 1454 N N . THR A 1 207 ? 8.485 7.662 -6.949 1.00 89.38 207 THR A N 1
ATOM 1455 C CA . THR A 1 207 ? 9.478 6.841 -7.641 1.00 89.38 207 THR A CA 1
ATOM 1456 C C . THR A 1 207 ? 8.965 6.521 -9.044 1.00 89.38 207 THR A C 1
ATOM 1458 O O . THR A 1 207 ? 7.983 5.793 -9.225 1.00 89.38 207 THR A O 1
ATOM 1461 N N . GLN A 1 208 ? 9.652 7.047 -10.055 1.00 89.44 208 GLN A N 1
ATOM 1462 C CA . GLN A 1 208 ? 9.368 6.729 -11.445 1.00 89.44 208 GLN A CA 1
ATOM 1463 C C . GLN A 1 208 ? 9.960 5.364 -11.768 1.00 89.44 208 GLN A C 1
ATOM 1465 O O . GLN A 1 208 ? 11.163 5.140 -11.605 1.00 89.44 208 GLN A O 1
ATOM 1470 N N . THR A 1 209 ? 9.115 4.461 -12.258 1.00 90.44 209 THR A N 1
ATOM 1471 C CA . THR A 1 209 ? 9.547 3.143 -12.713 1.00 90.44 209 THR A CA 1
ATOM 1472 C C . THR A 1 209 ? 9.459 3.048 -14.221 1.00 90.44 209 THR A C 1
ATOM 1474 O O . THR A 1 209 ? 8.388 3.181 -14.808 1.00 90.44 209 THR A O 1
ATOM 1477 N N . THR A 1 210 ? 10.587 2.723 -14.843 1.00 92.06 210 THR A N 1
ATOM 1478 C CA . THR A 1 210 ? 10.652 2.411 -16.269 1.00 92.06 210 THR A CA 1
ATOM 1479 C C . THR A 1 210 ? 10.814 0.912 -16.441 1.00 92.06 210 THR A C 1
ATOM 1481 O O . THR A 1 210 ? 11.808 0.333 -15.992 1.00 92.06 210 THR A O 1
ATOM 1484 N N . LEU A 1 211 ? 9.858 0.273 -17.114 1.00 91.81 211 LEU A N 1
ATOM 1485 C CA . LEU A 1 211 ? 9.989 -1.123 -17.510 1.00 91.81 211 LEU A CA 1
ATOM 1486 C C . LEU A 1 211 ? 11.025 -1.248 -18.636 1.00 91.81 211 LEU A C 1
ATOM 1488 O O . LEU A 1 211 ? 10.855 -0.670 -19.703 1.00 91.81 211 LEU A O 1
ATOM 1492 N N . ILE A 1 212 ? 12.106 -1.993 -18.389 1.00 93.25 212 ILE A N 1
ATOM 1493 C CA . ILE A 1 212 ? 13.207 -2.180 -19.350 1.00 93.25 212 ILE A CA 1
ATOM 1494 C C . ILE A 1 212 ? 13.012 -3.447 -20.161 1.00 93.25 212 ILE A C 1
ATOM 1496 O O . ILE A 1 212 ? 13.218 -3.462 -21.365 1.00 93.25 212 ILE A O 1
ATOM 1500 N N . SER A 1 213 ? 12.685 -4.545 -19.487 1.00 92.19 213 SER A N 1
ATOM 1501 C CA . SER A 1 213 ? 12.340 -5.790 -20.161 1.00 92.19 213 SER A CA 1
ATOM 1502 C C . SER A 1 213 ? 11.555 -6.680 -19.217 1.00 92.19 213 SER A C 1
ATOM 1504 O O . SER A 1 213 ? 11.760 -6.668 -18.001 1.00 92.19 213 SER A O 1
ATOM 1506 N N . ALA A 1 214 ? 10.693 -7.497 -19.796 1.00 91.94 214 ALA A N 1
ATOM 1507 C CA . ALA A 1 214 ? 9.977 -8.534 -19.086 1.00 91.94 214 ALA A CA 1
ATOM 1508 C C . ALA A 1 214 ? 9.959 -9.792 -19.944 1.00 91.94 214 ALA A C 1
ATOM 1510 O O . ALA A 1 214 ? 9.819 -9.727 -21.168 1.00 91.94 214 ALA A O 1
ATOM 1511 N N . ARG A 1 215 ? 10.090 -10.943 -19.295 1.00 91.69 215 ARG A N 1
ATOM 1512 C CA . ARG A 1 215 ? 9.905 -12.252 -19.909 1.00 91.69 215 ARG A CA 1
ATOM 1513 C C . ARG A 1 215 ? 9.062 -13.103 -18.981 1.00 91.69 215 ARG A C 1
ATOM 1515 O O . ARG A 1 215 ? 9.451 -13.302 -17.836 1.00 91.69 215 ARG A O 1
ATOM 1522 N N . LEU A 1 216 ? 7.974 -13.640 -19.514 1.00 91.25 216 LEU A N 1
ATOM 1523 C CA . LEU A 1 216 ? 7.085 -14.553 -18.808 1.00 91.25 216 LEU A CA 1
ATOM 1524 C C . LEU A 1 216 ? 6.979 -15.866 -19.597 1.00 91.25 216 LEU A C 1
ATOM 1526 O O . LEU A 1 216 ? 6.699 -15.859 -20.798 1.00 91.25 216 LEU A O 1
ATOM 1530 N N . THR A 1 217 ? 7.263 -16.981 -18.932 1.00 90.00 217 THR A N 1
ATOM 1531 C CA . THR A 1 217 ? 7.097 -18.359 -19.418 1.00 90.00 217 THR A CA 1
ATOM 1532 C C . THR A 1 217 ? 6.550 -19.225 -18.290 1.00 90.00 217 THR A C 1
ATOM 1534 O O . THR A 1 217 ? 6.639 -18.835 -17.133 1.00 90.00 217 THR A O 1
ATOM 1537 N N . ALA A 1 218 ? 6.094 -20.440 -18.607 1.00 87.62 218 ALA A N 1
ATOM 1538 C CA . ALA A 1 218 ? 5.618 -21.404 -17.606 1.00 87.62 218 ALA A CA 1
ATOM 1539 C C . ALA A 1 218 ? 6.649 -21.735 -16.510 1.00 87.62 218 ALA A C 1
ATOM 1541 O O . ALA A 1 218 ? 6.281 -22.182 -15.440 1.00 87.62 218 ALA A O 1
ATOM 1542 N N . GLN A 1 219 ? 7.937 -21.527 -16.791 1.00 90.94 219 GLN A N 1
ATOM 1543 C CA . GLN A 1 219 ? 9.046 -21.847 -15.886 1.00 90.94 219 GLN A CA 1
ATOM 1544 C C . GLN A 1 219 ? 9.609 -20.622 -15.164 1.00 90.94 219 GLN A C 1
ATOM 1546 O O . GLN A 1 219 ? 10.374 -20.766 -14.214 1.00 90.94 219 GLN A O 1
ATOM 1551 N N . MET A 1 220 ? 9.360 -19.411 -15.673 1.00 93.00 220 MET A N 1
ATOM 1552 C CA . MET A 1 220 ? 10.052 -18.228 -15.176 1.00 93.00 220 MET A CA 1
ATOM 1553 C C . MET A 1 220 ? 9.338 -16.928 -15.521 1.00 93.00 220 MET A C 1
ATOM 1555 O O . MET A 1 220 ? 8.996 -16.667 -16.677 1.00 93.00 220 MET A O 1
ATOM 1559 N N . LEU A 1 221 ? 9.279 -16.046 -14.530 1.00 93.00 221 LEU A N 1
ATOM 1560 C CA . LEU A 1 221 ? 9.112 -14.616 -14.722 1.00 93.00 221 LEU A CA 1
ATOM 1561 C C . LEU A 1 221 ? 10.457 -13.932 -14.469 1.00 93.00 221 LEU A C 1
ATOM 1563 O O . LEU A 1 221 ? 11.099 -14.142 -13.441 1.00 93.00 221 LEU A O 1
ATOM 1567 N N . LYS A 1 222 ? 10.883 -13.087 -15.405 1.00 94.94 222 LYS A N 1
ATOM 1568 C CA . LYS A 1 222 ? 12.020 -12.187 -15.227 1.00 94.94 222 LYS A CA 1
ATOM 1569 C C . LYS A 1 222 ? 11.608 -10.774 -15.594 1.00 94.94 222 LYS A C 1
ATOM 1571 O O . LYS A 1 222 ? 11.283 -10.522 -16.753 1.00 94.94 222 LYS A O 1
ATOM 1576 N N . LEU A 1 223 ? 11.681 -9.869 -14.629 1.00 93.69 223 LEU A N 1
ATOM 1577 C CA . LEU A 1 223 ? 11.393 -8.453 -14.803 1.00 93.69 223 LEU A CA 1
ATOM 1578 C C . LEU A 1 223 ? 12.658 -7.634 -14.579 1.00 93.69 223 LEU A C 1
ATOM 1580 O O . LEU A 1 223 ? 13.439 -7.930 -13.676 1.00 93.69 223 LEU A O 1
ATOM 1584 N N . ARG A 1 224 ? 12.858 -6.607 -15.398 1.00 94.69 224 ARG A N 1
ATOM 1585 C CA . ARG A 1 224 ? 13.927 -5.626 -15.241 1.00 94.69 224 ARG A CA 1
ATOM 1586 C C . ARG A 1 224 ? 13.345 -4.236 -15.350 1.00 94.69 224 ARG A C 1
ATOM 1588 O O . ARG A 1 224 ? 12.731 -3.916 -16.369 1.00 94.69 224 ARG A O 1
ATOM 1595 N N . THR A 1 225 ? 13.582 -3.418 -14.343 1.00 94.31 225 THR A N 1
ATOM 1596 C CA . THR A 1 225 ? 13.097 -2.044 -14.290 1.00 94.31 225 THR A CA 1
ATOM 1597 C C . THR A 1 225 ? 14.206 -1.097 -13.847 1.00 94.31 225 THR A C 1
ATOM 1599 O O . THR A 1 225 ? 15.233 -1.514 -13.304 1.00 94.31 225 THR A O 1
ATOM 1602 N N . ILE A 1 226 ? 14.014 0.191 -14.115 1.00 94.69 226 ILE A N 1
ATOM 1603 C CA . ILE A 1 226 ? 14.797 1.262 -13.503 1.00 94.69 226 ILE A CA 1
ATOM 1604 C C . ILE A 1 226 ? 13.880 2.027 -12.563 1.00 94.69 226 ILE A C 1
ATOM 1606 O O . ILE A 1 226 ? 12.812 2.454 -12.989 1.00 94.69 226 ILE A O 1
ATOM 1610 N N . PHE A 1 227 ? 14.320 2.216 -11.323 1.00 93.50 227 PHE A N 1
ATOM 1611 C CA . PHE A 1 227 ? 13.723 3.164 -10.391 1.00 93.50 227 PHE A CA 1
ATOM 1612 C C . PHE A 1 227 ? 14.511 4.466 -10.423 1.00 93.50 227 PHE A C 1
ATOM 1614 O O . PHE A 1 227 ? 15.733 4.468 -10.238 1.00 93.50 227 PHE A O 1
ATOM 1621 N N . ALA A 1 228 ? 13.803 5.566 -10.630 1.00 93.06 228 ALA A N 1
ATOM 1622 C CA . ALA A 1 228 ? 14.272 6.917 -10.381 1.00 93.06 228 ALA A CA 1
ATOM 1623 C C . ALA A 1 228 ? 13.441 7.476 -9.214 1.00 93.06 228 ALA A C 1
ATOM 1625 O O . ALA A 1 228 ? 12.310 7.910 -9.439 1.00 93.06 228 ALA A O 1
ATOM 1626 N N . PRO A 1 229 ? 13.950 7.391 -7.969 1.00 90.25 229 PRO A N 1
ATOM 1627 C CA . PRO A 1 229 ? 13.254 7.920 -6.802 1.00 90.25 229 PRO A CA 1
ATOM 1628 C C . PRO A 1 229 ? 12.982 9.416 -6.943 1.00 90.25 229 PRO A C 1
ATOM 1630 O O . PRO A 1 229 ? 13.742 10.133 -7.607 1.00 90.25 229 PRO A O 1
ATOM 1633 N N . GLY A 1 230 ? 11.937 9.893 -6.268 1.00 83.19 230 GLY A N 1
ATOM 1634 C CA . GLY A 1 230 ? 11.742 11.325 -6.065 1.00 83.19 230 GLY A CA 1
ATOM 1635 C C . GLY A 1 230 ? 12.946 11.965 -5.365 1.00 83.19 230 GLY A C 1
ATOM 1636 O O . GLY A 1 230 ? 13.713 11.301 -4.669 1.00 83.19 230 GLY A O 1
ATOM 1637 N N . SER A 1 231 ? 13.123 13.279 -5.512 1.00 76.31 231 SER A N 1
ATOM 1638 C CA . SER A 1 231 ? 14.287 14.005 -4.971 1.00 76.31 231 SER A CA 1
ATOM 1639 C C . SER A 1 231 ? 14.441 13.930 -3.447 1.00 76.31 231 SER A C 1
ATOM 1641 O O . SER A 1 231 ? 15.531 14.173 -2.936 1.00 76.31 231 SER A O 1
ATOM 1643 N N . THR A 1 232 ? 13.362 13.622 -2.731 1.00 74.69 232 THR A N 1
ATOM 1644 C CA . THR A 1 232 ? 13.314 13.485 -1.269 1.00 74.69 232 THR A CA 1
ATOM 1645 C C . THR A 1 232 ? 13.166 12.032 -0.813 1.00 74.69 232 THR A C 1
ATOM 1647 O O . THR A 1 232 ? 13.195 11.758 0.384 1.00 74.69 232 THR A O 1
ATOM 1650 N N . GLU A 1 233 ? 13.032 11.085 -1.747 1.00 80.75 233 GLU A N 1
ATOM 1651 C CA . GLU A 1 233 ? 12.914 9.665 -1.435 1.00 80.75 233 GLU A CA 1
ATOM 1652 C C . GLU A 1 233 ? 14.287 9.042 -1.217 1.00 80.75 233 GLU A C 1
ATOM 1654 O O . GLU A 1 233 ? 15.205 9.174 -2.031 1.00 80.75 233 GLU A O 1
ATOM 1659 N N . THR A 1 234 ? 14.417 8.305 -0.122 1.00 81.56 234 THR A N 1
ATOM 1660 C CA . THR A 1 234 ? 15.591 7.490 0.168 1.00 81.56 234 THR A CA 1
ATOM 1661 C C . THR A 1 234 ? 15.186 6.027 0.203 1.00 81.56 234 THR A C 1
ATOM 1663 O O . THR A 1 234 ? 14.075 5.683 0.598 1.00 81.56 234 THR A O 1
ATOM 1666 N N . ALA A 1 235 ? 16.094 5.165 -0.248 1.00 90.69 235 ALA A N 1
ATOM 1667 C CA . ALA A 1 235 ? 15.884 3.729 -0.218 1.00 90.69 235 ALA A CA 1
ATOM 1668 C C . ALA A 1 235 ? 16.719 3.091 0.892 1.00 90.69 235 ALA A C 1
ATOM 1670 O O . ALA A 1 235 ? 17.939 3.280 0.934 1.00 90.69 235 ALA A O 1
ATOM 1671 N N . ASP A 1 236 ? 16.077 2.283 1.728 1.00 93.31 236 ASP A N 1
ATOM 1672 C CA . ASP A 1 236 ? 16.720 1.434 2.729 1.00 93.31 236 ASP A CA 1
ATOM 1673 C C . ASP A 1 236 ? 16.428 -0.039 2.425 1.00 93.31 236 ASP A C 1
ATOM 1675 O O . ASP A 1 236 ? 15.565 -0.676 3.022 1.00 93.31 236 ASP A O 1
ATOM 1679 N N . PHE A 1 237 ? 17.125 -0.580 1.424 1.00 95.19 237 PHE A N 1
ATOM 1680 C CA . PHE A 1 237 ? 16.897 -1.954 0.973 1.00 95.19 237 PHE A CA 1
ATOM 1681 C C . PHE A 1 237 ? 17.147 -3.028 2.043 1.00 95.19 237 PHE A C 1
ATOM 1683 O O . PHE A 1 237 ? 16.382 -3.987 2.057 1.00 95.19 237 PHE A O 1
ATOM 1690 N N . PRO A 1 238 ? 18.176 -2.934 2.911 1.00 94.38 238 PRO A N 1
ATOM 1691 C CA . PRO A 1 238 ? 18.425 -3.970 3.914 1.00 94.38 238 PRO A CA 1
ATOM 1692 C C . PRO A 1 238 ? 17.400 -4.026 5.045 1.00 94.38 238 PRO A C 1
ATOM 1694 O O . PRO A 1 238 ? 17.166 -5.113 5.559 1.00 94.38 238 PRO A O 1
ATOM 1697 N N . ASN A 1 239 ? 16.826 -2.888 5.450 1.00 90.19 239 ASN A N 1
ATOM 1698 C CA . ASN A 1 239 ? 15.974 -2.833 6.647 1.00 90.19 239 ASN A CA 1
ATOM 1699 C C . ASN A 1 239 ? 14.484 -2.657 6.340 1.00 90.19 239 ASN A C 1
ATOM 1701 O O . ASN A 1 239 ? 13.677 -2.627 7.266 1.00 90.19 239 ASN A O 1
ATOM 1705 N N . GLN A 1 240 ? 14.111 -2.534 5.067 1.00 90.81 240 GLN A N 1
ATOM 1706 C CA . GLN A 1 240 ? 12.717 -2.465 4.638 1.00 90.81 240 GLN A CA 1
ATOM 1707 C C . GLN A 1 240 ? 12.348 -3.707 3.825 1.00 90.81 240 GLN A C 1
ATOM 1709 O O . GLN A 1 240 ? 13.174 -4.178 3.035 1.00 90.81 240 GLN A O 1
ATOM 1714 N N . PRO A 1 241 ? 11.110 -4.217 3.953 1.00 89.50 241 PRO A N 1
ATOM 1715 C CA . PRO A 1 241 ? 10.619 -5.307 3.124 1.00 89.50 241 PRO A CA 1
ATOM 1716 C C . PRO A 1 241 ? 10.780 -5.030 1.624 1.00 89.50 241 PRO A C 1
ATOM 1718 O O . PRO A 1 241 ? 10.785 -3.886 1.159 1.00 89.50 241 PRO A O 1
ATOM 1721 N N . ALA A 1 242 ? 10.894 -6.109 0.854 1.00 93.62 242 ALA A N 1
ATOM 1722 C CA . ALA A 1 242 ? 10.819 -6.057 -0.597 1.00 93.62 242 ALA A CA 1
ATOM 1723 C C . ALA A 1 242 ? 9.662 -6.932 -1.077 1.00 93.62 242 ALA A C 1
ATOM 1725 O O . ALA A 1 242 ? 9.734 -8.164 -1.045 1.00 93.62 242 ALA A O 1
ATOM 1726 N N . VAL A 1 243 ? 8.600 -6.271 -1.525 1.00 93.19 243 VAL A N 1
ATOM 1727 C CA . VAL A 1 243 ? 7.377 -6.893 -2.016 1.00 93.19 243 VAL A CA 1
ATOM 1728 C C . VAL A 1 243 ? 7.166 -6.501 -3.466 1.00 93.19 243 VAL A C 1
ATOM 1730 O O . VAL A 1 243 ? 7.269 -5.340 -3.860 1.00 93.19 243 VAL A O 1
ATOM 1733 N N . VAL A 1 244 ? 6.871 -7.501 -4.280 1.00 93.00 244 VAL A N 1
ATOM 1734 C CA . VAL A 1 244 ? 6.592 -7.348 -5.698 1.00 93.00 244 VAL A CA 1
ATOM 1735 C C . VAL A 1 244 ? 5.356 -8.155 -6.033 1.00 93.00 244 VAL A C 1
ATOM 1737 O O . VAL A 1 244 ? 5.290 -9.350 -5.744 1.00 93.00 244 VAL A O 1
ATOM 1740 N N . ARG A 1 245 ? 4.418 -7.521 -6.728 1.00 93.12 245 ARG A N 1
ATOM 1741 C CA . ARG A 1 245 ? 3.237 -8.168 -7.282 1.00 93.12 245 ARG A CA 1
ATOM 1742 C C . ARG A 1 245 ? 3.144 -7.886 -8.772 1.00 93.12 245 ARG A C 1
ATOM 1744 O O . ARG A 1 245 ? 3.273 -6.744 -9.208 1.00 93.12 245 ARG A O 1
ATOM 1751 N N . VAL A 1 246 ? 2.904 -8.941 -9.545 1.00 91.38 246 VAL A N 1
ATOM 1752 C CA . VAL A 1 246 ? 2.574 -8.851 -10.969 1.00 91.38 246 VAL A CA 1
ATOM 1753 C C . VAL A 1 246 ? 1.182 -9.413 -11.174 1.00 91.38 246 VAL A C 1
ATOM 1755 O O . VAL A 1 246 ? 0.916 -10.559 -10.803 1.00 91.38 246 VAL A O 1
ATOM 1758 N N . HIS A 1 247 ? 0.321 -8.628 -11.808 1.00 90.38 247 HIS A N 1
ATOM 1759 C CA . HIS A 1 247 ? -0.992 -9.076 -12.248 1.00 90.38 247 HIS A CA 1
ATOM 1760 C C . HIS A 1 247 ? -1.187 -8.821 -13.742 1.00 90.38 247 HIS A C 1
ATOM 1762 O O . HIS A 1 247 ? -0.543 -7.949 -14.329 1.00 90.38 247 HIS A O 1
ATOM 1768 N N . ALA A 1 248 ? -2.069 -9.606 -14.349 1.00 87.19 248 ALA A N 1
ATOM 1769 C CA . ALA A 1 248 ? -2.528 -9.445 -15.718 1.00 87.19 248 ALA A CA 1
ATOM 1770 C C . ALA A 1 248 ? -4.056 -9.566 -15.729 1.00 87.19 248 ALA A C 1
ATOM 1772 O O . ALA A 1 248 ? -4.591 -10.660 -15.522 1.00 87.19 248 ALA A O 1
ATOM 1773 N N . GLY A 1 249 ? -4.75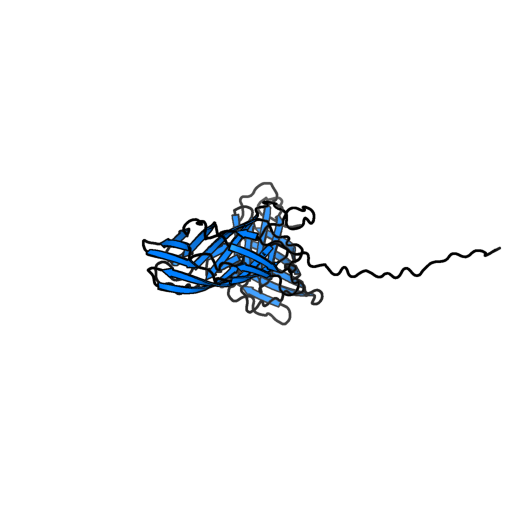0 -8.436 -15.894 1.00 82.12 249 GLY A N 1
ATOM 1774 C CA . GLY A 1 249 ? -6.168 -8.343 -15.534 1.00 82.12 249 GLY A CA 1
ATOM 1775 C C . GLY A 1 249 ? -6.383 -8.810 -14.090 1.00 82.12 249 GLY A C 1
ATOM 1776 O O . GLY A 1 249 ? -5.601 -8.461 -13.207 1.00 82.12 249 GLY A O 1
ATOM 1777 N N . ASP A 1 250 ? -7.359 -9.690 -13.881 1.00 80.12 250 ASP A N 1
ATOM 1778 C CA . ASP A 1 250 ? -7.678 -10.250 -12.559 1.00 80.12 250 ASP A CA 1
ATOM 1779 C C . ASP A 1 250 ? -6.748 -11.405 -12.136 1.00 80.12 250 ASP A C 1
ATOM 1781 O O . ASP A 1 250 ? -6.849 -11.935 -11.029 1.00 80.12 250 ASP A O 1
ATOM 1785 N N . THR A 1 251 ? -5.825 -11.831 -13.008 1.00 86.31 251 THR A N 1
ATOM 1786 C CA . THR A 1 251 ? -4.921 -12.951 -12.716 1.00 86.31 251 THR A CA 1
ATOM 1787 C C . THR A 1 251 ? -3.662 -12.470 -12.011 1.00 86.31 251 THR A C 1
ATOM 1789 O O . THR A 1 251 ? -2.870 -11.702 -12.560 1.00 86.31 251 THR A O 1
ATOM 1792 N N . VAL A 1 252 ? -3.411 -13.008 -10.819 1.00 90.06 252 VAL A N 1
ATOM 1793 C CA . VAL A 1 252 ? -2.128 -12.861 -10.127 1.00 90.06 252 VAL A CA 1
ATOM 1794 C C . VAL A 1 252 ? -1.091 -13.753 -10.797 1.00 90.06 252 VAL A C 1
ATOM 1796 O O . VAL A 1 252 ? -1.128 -14.970 -10.653 1.00 90.06 252 VAL A O 1
ATOM 1799 N N . VAL A 1 253 ? -0.150 -13.144 -11.515 1.00 88.62 253 VAL A N 1
ATOM 1800 C CA . VAL A 1 253 ? 0.931 -13.859 -12.212 1.00 88.62 253 VAL A CA 1
ATOM 1801 C C . VAL A 1 253 ? 2.004 -14.303 -11.223 1.00 88.62 253 VAL A C 1
ATOM 1803 O O . VAL A 1 253 ? 2.516 -15.420 -11.300 1.00 88.62 253 VAL A O 1
ATOM 1806 N N . ALA A 1 254 ? 2.382 -13.402 -10.316 1.00 90.31 254 ALA A N 1
ATOM 1807 C CA . ALA A 1 254 ? 3.473 -13.615 -9.380 1.00 90.31 254 ALA A CA 1
ATOM 1808 C C . ALA A 1 254 ? 3.350 -12.709 -8.157 1.00 90.31 254 ALA A C 1
ATOM 1810 O O . ALA A 1 254 ? 2.970 -11.541 -8.271 1.00 90.31 254 ALA A O 1
ATOM 1811 N N . VAL A 1 255 ? 3.780 -13.233 -7.011 1.00 91.06 255 VAL A N 1
ATOM 1812 C CA . VAL A 1 255 ? 4.050 -12.458 -5.800 1.00 91.06 255 VAL A CA 1
ATOM 1813 C C . VAL A 1 255 ? 5.423 -12.865 -5.284 1.00 91.06 255 VAL A C 1
ATOM 1815 O O . VAL A 1 255 ? 5.729 -14.051 -5.185 1.00 91.06 255 VAL A O 1
ATOM 1818 N N . VAL A 1 256 ? 6.253 -11.881 -4.964 1.00 92.25 256 VAL A N 1
ATOM 1819 C CA . VAL A 1 256 ? 7.514 -12.078 -4.253 1.00 92.25 256 VAL A CA 1
ATOM 1820 C C . VAL A 1 256 ? 7.444 -11.259 -2.978 1.00 92.25 256 VAL A C 1
ATOM 1822 O O . VAL A 1 256 ? 7.207 -10.058 -3.042 1.00 92.25 256 VAL A O 1
ATOM 1825 N N . ASN A 1 257 ? 7.658 -11.906 -1.836 1.00 91.69 257 ASN A N 1
ATOM 1826 C CA . ASN A 1 257 ? 7.685 -11.258 -0.532 1.00 91.69 257 ASN A CA 1
ATOM 1827 C C . ASN A 1 257 ? 8.979 -11.624 0.193 1.00 91.69 257 ASN A C 1
ATOM 1829 O O . ASN A 1 257 ? 9.206 -12.789 0.523 1.00 91.69 257 ASN A O 1
ATOM 1833 N N . LEU A 1 258 ? 9.820 -10.623 0.428 1.00 93.12 258 LEU A N 1
ATOM 1834 C CA . LEU A 1 258 ? 11.056 -10.734 1.189 1.00 93.12 258 LEU A CA 1
ATOM 1835 C C . LEU A 1 258 ? 10.948 -9.800 2.404 1.00 93.12 258 LEU A C 1
ATOM 1837 O O . LEU A 1 258 ? 11.345 -8.635 2.317 1.00 93.12 258 LEU A O 1
ATOM 1841 N N . PRO A 1 259 ? 10.393 -10.278 3.535 1.00 88.31 259 PRO A N 1
ATOM 1842 C CA . PRO A 1 259 ? 10.105 -9.427 4.691 1.00 88.31 259 PRO A CA 1
ATOM 1843 C C . PRO A 1 259 ? 11.374 -8.877 5.355 1.00 88.31 259 PRO A C 1
ATOM 1845 O O . PRO A 1 259 ? 11.356 -7.778 5.890 1.00 88.31 259 PRO A O 1
ATOM 1848 N N . GLY A 1 260 ? 12.490 -9.610 5.273 1.00 88.19 260 GLY A N 1
ATOM 1849 C CA . GLY A 1 260 ? 13.801 -9.159 5.754 1.00 88.19 260 GLY A CA 1
ATOM 1850 C C . GLY A 1 260 ? 14.549 -8.230 4.791 1.00 88.19 260 GLY A C 1
ATOM 1851 O O . GLY A 1 260 ? 15.741 -8.014 4.983 1.00 88.19 260 GLY A O 1
ATOM 1852 N N . GLY A 1 261 ? 13.898 -7.750 3.729 1.00 93.00 261 GLY A N 1
ATOM 1853 C CA . GLY A 1 261 ? 14.503 -6.854 2.748 1.00 93.00 261 GLY A CA 1
ATOM 1854 C C . GLY A 1 261 ? 15.563 -7.508 1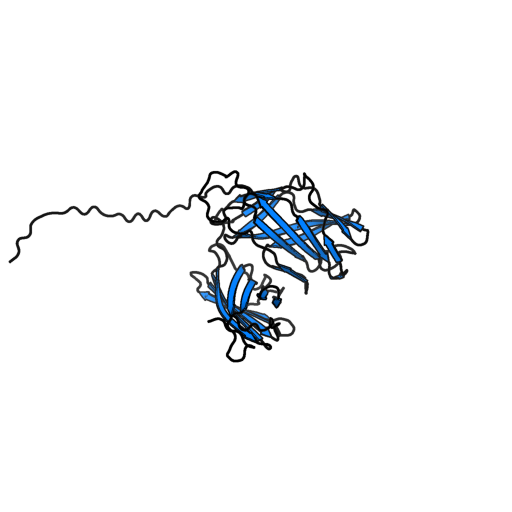.862 1.00 93.00 261 GLY A C 1
ATOM 1855 O O . GLY A 1 261 ? 15.546 -8.713 1.592 1.00 93.00 261 GLY A O 1
ATOM 1856 N N . LEU A 1 262 ? 16.477 -6.680 1.352 1.00 97.19 262 LEU A N 1
ATOM 1857 C CA . LEU A 1 262 ? 17.549 -7.059 0.434 1.00 97.19 262 LEU A CA 1
ATOM 1858 C C . LEU A 1 262 ? 18.921 -6.790 1.075 1.00 97.19 262 LEU A C 1
ATOM 1860 O O . LEU A 1 262 ? 19.403 -5.651 1.066 1.00 97.19 262 LEU A O 1
ATOM 1864 N N . PRO A 1 263 ? 19.602 -7.831 1.579 1.00 96.31 263 PRO A N 1
ATOM 1865 C CA . PRO A 1 263 ? 20.952 -7.709 2.113 1.00 96.31 263 PRO A CA 1
ATOM 1866 C C . PRO A 1 263 ? 21.938 -7.102 1.110 1.00 96.31 263 PRO A C 1
ATOM 1868 O O . PRO A 1 263 ? 21.905 -7.395 -0.091 1.00 96.31 263 PRO A O 1
ATOM 1871 N N . ALA A 1 264 ? 22.868 -6.288 1.610 1.00 95.94 264 ALA A N 1
ATOM 1872 C CA . ALA A 1 264 ? 23.921 -5.703 0.790 1.00 95.94 264 ALA A CA 1
ATOM 1873 C C . ALA A 1 264 ? 24.879 -6.781 0.258 1.00 95.94 264 ALA A C 1
ATOM 1875 O O . ALA A 1 264 ? 25.443 -7.583 1.001 1.00 95.94 264 ALA A O 1
ATOM 1876 N N . ARG A 1 265 ? 25.126 -6.748 -1.050 1.00 94.50 265 ARG A N 1
ATOM 1877 C CA . ARG A 1 265 ? 26.099 -7.579 -1.762 1.00 94.50 265 ARG A CA 1
ATOM 1878 C C . ARG A 1 265 ? 27.169 -6.678 -2.376 1.00 94.50 265 ARG A C 1
ATOM 1880 O O . ARG A 1 265 ? 27.211 -6.433 -3.579 1.00 94.50 265 ARG A O 1
ATOM 1887 N N . GLY A 1 266 ? 28.036 -6.153 -1.516 1.00 91.75 266 GLY A N 1
ATOM 1888 C CA . GLY A 1 266 ? 29.031 -5.140 -1.872 1.00 91.75 266 GLY A CA 1
ATOM 1889 C C . GLY A 1 266 ? 28.474 -3.713 -1.811 1.00 91.75 266 GLY A C 1
ATOM 1890 O O . GLY A 1 266 ? 27.429 -3.460 -1.227 1.00 91.75 266 GLY A O 1
ATOM 1891 N N . LYS A 1 267 ? 29.188 -2.747 -2.405 1.00 88.94 267 LYS A N 1
ATOM 1892 C CA . LYS A 1 267 ? 28.916 -1.305 -2.200 1.00 88.94 267 LYS A CA 1
ATOM 1893 C C . LYS A 1 267 ? 27.722 -0.736 -2.977 1.00 88.94 267 LYS A C 1
ATOM 1895 O O . LYS A 1 267 ? 27.332 0.401 -2.735 1.00 88.94 267 LYS A O 1
ATOM 1900 N N . LYS A 1 268 ? 27.232 -1.447 -3.993 1.00 93.81 268 LYS A N 1
ATOM 1901 C CA . LYS A 1 268 ? 26.247 -0.921 -4.957 1.00 93.81 268 LYS A CA 1
ATOM 1902 C C . LYS A 1 268 ? 25.138 -1.908 -5.295 1.00 93.81 268 LYS A C 1
ATOM 1904 O O . LYS A 1 268 ? 24.337 -1.590 -6.162 1.00 93.81 268 LYS A O 1
ATOM 1909 N N . ALA A 1 269 ? 25.121 -3.090 -4.692 1.00 96.81 269 ALA A N 1
ATOM 1910 C CA . ALA A 1 269 ? 24.153 -4.122 -5.020 1.00 96.81 269 ALA A CA 1
ATOM 1911 C C . ALA A 1 269 ? 23.533 -4.680 -3.745 1.00 96.81 269 ALA A C 1
ATOM 1913 O O . ALA A 1 269 ? 24.207 -4.776 -2.723 1.00 96.81 269 ALA A O 1
ATOM 1914 N N . PHE A 1 270 ? 22.265 -5.050 -3.837 1.00 97.94 270 PHE A N 1
ATOM 1915 C CA . PHE A 1 270 ? 21.443 -5.587 -2.765 1.00 97.94 270 PHE A CA 1
ATOM 1916 C C . PHE A 1 270 ? 20.656 -6.753 -3.344 1.00 97.94 270 PHE A C 1
ATOM 1918 O O . PHE A 1 270 ? 20.084 -6.619 -4.426 1.00 97.94 270 PHE A O 1
ATOM 1925 N N . VAL A 1 271 ? 20.680 -7.914 -2.697 1.00 97.44 271 VAL A N 1
ATOM 1926 C CA . VAL A 1 271 ? 20.045 -9.118 -3.245 1.00 97.44 271 VAL A CA 1
ATOM 1927 C C . VAL A 1 271 ? 19.377 -9.893 -2.129 1.00 97.44 271 VAL A C 1
ATOM 1929 O O . VAL A 1 271 ? 20.051 -10.338 -1.204 1.00 97.44 271 VAL A O 1
ATOM 1932 N N . GLY A 1 272 ? 18.075 -10.103 -2.269 1.00 96.56 272 GLY A N 1
ATOM 1933 C CA . GLY A 1 272 ? 17.294 -11.001 -1.432 1.00 96.56 272 GLY A CA 1
ATOM 1934 C C . GLY A 1 272 ? 16.760 -12.174 -2.252 1.00 96.56 272 GLY A C 1
ATOM 1935 O O . GLY A 1 272 ? 16.526 -12.059 -3.459 1.00 96.56 272 GLY A O 1
ATOM 1936 N N . MET A 1 273 ? 16.600 -13.319 -1.596 1.00 95.31 273 MET A N 1
ATOM 1937 C CA . MET A 1 273 ? 16.056 -14.545 -2.179 1.00 95.31 273 MET A CA 1
ATOM 1938 C C . MET A 1 273 ? 15.044 -15.150 -1.211 1.00 95.31 273 MET A C 1
ATOM 1940 O O . MET A 1 273 ? 15.221 -15.042 0.003 1.00 95.31 273 MET A O 1
ATOM 1944 N N . SER A 1 274 ? 14.000 -15.782 -1.742 1.00 92.62 274 SER A N 1
ATOM 1945 C CA . SER A 1 274 ? 13.078 -16.571 -0.927 1.00 92.62 274 SER A CA 1
ATOM 1946 C C . SER A 1 274 ? 13.785 -17.805 -0.364 1.00 92.62 274 SER A C 1
ATOM 1948 O O . SER A 1 274 ? 14.780 -18.275 -0.922 1.00 92.62 274 SER A O 1
ATOM 1950 N N . ALA A 1 275 ? 13.267 -18.345 0.741 1.00 88.88 275 ALA A N 1
ATOM 1951 C CA . ALA A 1 275 ? 13.873 -19.486 1.432 1.00 88.88 275 ALA A CA 1
ATOM 1952 C C . ALA A 1 275 ? 13.962 -20.752 0.555 1.00 88.88 275 ALA A C 1
ATOM 1954 O O . ALA A 1 275 ? 14.913 -21.518 0.668 1.00 88.88 275 ALA A O 1
ATOM 1955 N N . ASP A 1 276 ? 13.003 -20.941 -0.352 1.00 89.00 276 ASP A N 1
ATOM 1956 C CA . ASP A 1 276 ? 12.963 -22.032 -1.335 1.00 89.00 276 ASP A CA 1
ATOM 1957 C C . ASP A 1 276 ? 13.797 -21.756 -2.606 1.00 89.00 276 ASP A C 1
ATOM 1959 O O . ASP A 1 276 ? 13.904 -22.607 -3.489 1.00 89.00 276 ASP A O 1
ATOM 1963 N N . GLY A 1 277 ? 14.382 -20.559 -2.733 1.00 90.31 277 GLY A N 1
ATOM 1964 C CA . GLY A 1 277 ? 15.126 -20.125 -3.916 1.00 90.31 277 GLY A CA 1
ATOM 1965 C C . GLY A 1 277 ? 14.277 -19.959 -5.185 1.00 90.31 277 GLY A C 1
ATOM 1966 O O . GLY A 1 277 ? 14.841 -19.795 -6.276 1.00 90.31 277 GLY A O 1
ATOM 1967 N N . ALA A 1 278 ? 12.945 -20.005 -5.072 1.00 92.06 278 ALA A N 1
ATOM 1968 C CA . ALA A 1 278 ? 12.028 -19.819 -6.192 1.00 92.06 278 ALA A CA 1
ATOM 1969 C C . ALA A 1 278 ? 11.957 -18.354 -6.641 1.00 92.06 278 ALA A C 1
ATOM 1971 O O . ALA A 1 278 ? 11.731 -18.088 -7.821 1.00 92.06 278 ALA A O 1
ATOM 1972 N N . ALA A 1 279 ? 12.210 -17.408 -5.738 1.00 94.38 279 ALA A N 1
ATOM 1973 C CA . ALA A 1 279 ? 12.138 -15.979 -5.991 1.00 94.38 279 ALA A CA 1
ATOM 1974 C C . ALA A 1 279 ? 13.437 -15.257 -5.615 1.00 94.38 279 ALA A C 1
ATOM 1976 O O . ALA A 1 279 ? 14.097 -15.582 -4.628 1.00 94.38 279 ALA A O 1
ATOM 1977 N N . ALA A 1 280 ? 13.790 -14.232 -6.386 1.00 95.81 280 ALA A N 1
ATOM 1978 C CA . ALA A 1 280 ? 14.901 -13.342 -6.087 1.00 95.81 280 ALA A CA 1
ATOM 1979 C C . ALA A 1 280 ? 14.600 -11.912 -6.540 1.00 95.81 280 ALA A C 1
ATOM 1981 O O . ALA A 1 280 ? 14.074 -11.690 -7.634 1.00 95.81 280 ALA A O 1
ATOM 1982 N N . ILE A 1 281 ? 15.007 -10.950 -5.717 1.00 97.38 281 ILE A N 1
ATOM 1983 C CA . ILE A 1 281 ? 14.958 -9.518 -6.008 1.00 97.38 281 ILE A CA 1
ATOM 1984 C C . ILE A 1 281 ? 16.385 -8.989 -5.880 1.00 97.38 281 ILE A C 1
ATOM 1986 O O . ILE A 1 281 ? 17.034 -9.155 -4.847 1.00 97.38 281 ILE A O 1
ATOM 1990 N N . GLY A 1 282 ? 16.894 -8.381 -6.946 1.00 97.00 282 GLY A N 1
ATOM 1991 C CA . GLY A 1 282 ? 18.213 -7.765 -6.983 1.00 97.00 282 GLY A CA 1
ATOM 1992 C C . GLY A 1 282 ? 18.111 -6.295 -7.345 1.00 97.00 282 GLY A C 1
ATOM 1993 O O . GLY A 1 282 ? 17.555 -5.962 -8.386 1.00 97.00 282 GLY A O 1
ATOM 1994 N N . VAL A 1 283 ? 18.686 -5.425 -6.524 1.00 97.50 283 VAL A N 1
ATOM 1995 C CA . VAL A 1 283 ? 18.776 -3.988 -6.781 1.00 97.50 283 VAL A CA 1
ATOM 1996 C C . VAL A 1 283 ? 20.234 -3.584 -6.937 1.00 97.50 283 VAL A C 1
ATOM 1998 O O . VAL A 1 283 ? 21.085 -3.976 -6.141 1.00 97.50 283 VAL A O 1
ATOM 2001 N N . GLN A 1 284 ? 20.537 -2.775 -7.948 1.00 97.31 284 GLN A N 1
ATOM 2002 C CA . GLN A 1 284 ? 21.864 -2.219 -8.177 1.00 97.31 284 GLN A CA 1
ATOM 2003 C C . GLN A 1 284 ? 21.801 -0.708 -8.399 1.00 97.31 284 GLN A C 1
ATOM 2005 O O . GLN A 1 284 ? 21.014 -0.223 -9.201 1.00 97.31 284 GLN A O 1
ATOM 2010 N N . VAL A 1 285 ? 22.683 0.049 -7.749 1.00 96.25 285 VAL A N 1
ATOM 2011 C CA . VAL A 1 285 ? 22.863 1.483 -8.018 1.00 96.25 285 VAL A CA 1
ATOM 2012 C C . VAL A 1 285 ? 23.446 1.663 -9.422 1.00 96.25 285 VAL A C 1
ATOM 2014 O O . VAL A 1 285 ? 24.598 1.284 -9.662 1.00 96.25 285 VAL A O 1
ATOM 2017 N N . LEU A 1 286 ? 22.680 2.272 -10.329 1.00 94.50 286 LEU A N 1
ATOM 2018 C CA . LEU A 1 286 ? 23.125 2.596 -11.688 1.00 94.50 286 LEU A CA 1
ATOM 2019 C C . LEU A 1 286 ? 23.874 3.924 -11.728 1.00 94.50 286 LEU A C 1
ATOM 2021 O O . LEU A 1 286 ? 25.003 3.997 -12.217 1.00 94.50 286 LEU A O 1
ATOM 2025 N N . ARG A 1 287 ? 23.252 4.980 -11.199 1.00 91.56 287 ARG A N 1
ATOM 2026 C CA . ARG A 1 287 ? 23.824 6.330 -11.123 1.00 91.56 287 ARG A CA 1
ATOM 2027 C C . ARG A 1 287 ? 23.524 6.931 -9.759 1.00 91.56 287 ARG A C 1
ATOM 2029 O O . ARG A 1 287 ? 22.524 6.590 -9.141 1.00 91.56 287 ARG A O 1
ATOM 2036 N N . LYS A 1 288 ? 24.414 7.806 -9.286 1.00 86.88 288 LYS A N 1
ATOM 2037 C CA . LYS A 1 288 ? 24.244 8.534 -8.018 1.00 86.88 288 LYS A CA 1
ATOM 2038 C C . LYS A 1 288 ? 23.670 9.939 -8.199 1.00 86.88 288 LYS A C 1
ATOM 2040 O O . LYS A 1 288 ? 23.141 10.482 -7.243 1.00 86.88 288 LYS A O 1
ATOM 2045 N N . ASN A 1 289 ? 23.806 10.524 -9.390 1.00 87.25 289 ASN A N 1
ATOM 2046 C CA . ASN A 1 289 ? 23.280 11.848 -9.697 1.00 87.25 289 ASN A CA 1
ATOM 2047 C C . ASN A 1 289 ? 22.836 11.930 -11.179 1.00 87.25 289 ASN A C 1
ATOM 2049 O O . ASN A 1 289 ? 23.707 11.889 -12.054 1.00 87.25 289 ASN A O 1
ATOM 2053 N N . PRO A 1 290 ? 21.521 11.983 -11.473 1.00 87.12 290 PRO A N 1
ATOM 2054 C CA . PRO A 1 290 ? 20.436 11.692 -10.533 1.00 87.12 290 PRO A CA 1
ATOM 2055 C C . PRO A 1 290 ? 20.528 10.243 -10.025 1.00 87.12 290 PRO A C 1
ATOM 2057 O O . PRO A 1 290 ? 21.082 9.362 -10.698 1.00 87.12 290 PRO A O 1
ATOM 2060 N N . LEU A 1 291 ? 20.048 10.007 -8.804 1.00 91.69 291 LEU A N 1
ATOM 2061 C CA . LEU A 1 291 ? 20.048 8.680 -8.197 1.00 91.69 291 LEU A CA 1
ATOM 2062 C C . LEU A 1 291 ? 19.101 7.765 -8.976 1.00 91.69 291 LEU A C 1
ATOM 2064 O O . LEU A 1 291 ? 17.940 8.096 -9.181 1.00 91.69 291 LEU A O 1
ATOM 2068 N N . THR A 1 292 ? 19.606 6.626 -9.440 1.00 94.88 292 THR A N 1
ATOM 2069 C CA . THR A 1 292 ? 18.799 5.620 -10.140 1.00 94.88 292 THR A CA 1
ATOM 2070 C C . THR A 1 292 ? 19.251 4.221 -9.768 1.00 94.88 292 THR A C 1
ATOM 2072 O O . THR A 1 292 ? 20.449 3.949 -9.605 1.00 94.88 292 THR A O 1
ATOM 2075 N N . TYR A 1 293 ? 18.283 3.319 -9.683 1.00 95.94 293 TYR A N 1
ATOM 2076 C CA . TYR A 1 293 ? 18.494 1.918 -9.369 1.00 95.94 293 TYR A CA 1
ATOM 2077 C C . TYR A 1 293 ? 18.021 1.041 -10.520 1.00 95.94 293 TYR A C 1
ATOM 2079 O O . TYR A 1 293 ? 17.005 1.316 -11.145 1.00 95.94 293 TYR A O 1
ATOM 2087 N N . PHE A 1 294 ? 18.751 -0.031 -10.788 1.00 96.44 294 PHE A N 1
ATOM 2088 C CA . PHE A 1 294 ? 18.301 -1.139 -11.611 1.00 96.44 294 PHE A CA 1
ATOM 2089 C C . PHE A 1 294 ? 17.722 -2.202 -10.698 1.00 96.44 294 PHE A C 1
ATOM 2091 O O . PHE A 1 294 ? 18.425 -2.681 -9.809 1.00 96.44 294 PHE A O 1
ATOM 2098 N N . LEU A 1 295 ? 16.476 -2.582 -10.936 1.00 95.94 295 LEU A N 1
ATOM 2099 C CA . LEU A 1 295 ? 15.822 -3.675 -10.245 1.00 95.94 295 LEU A CA 1
ATOM 2100 C C . LEU A 1 295 ? 15.673 -4.859 -11.206 1.00 95.94 295 LEU A C 1
ATOM 2102 O O . LEU A 1 295 ? 15.203 -4.715 -12.333 1.00 95.94 295 LEU A O 1
ATOM 2106 N N . GLU A 1 296 ? 16.045 -6.046 -10.742 1.00 96.38 296 GLU A N 1
ATOM 2107 C CA . GLU A 1 296 ? 15.776 -7.317 -11.402 1.00 96.38 296 GLU A CA 1
ATOM 2108 C C . GLU 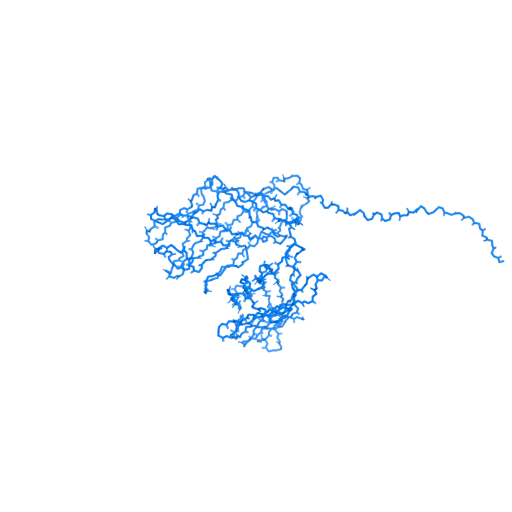A 1 296 ? 14.966 -8.213 -10.463 1.00 96.38 296 GLU A C 1
ATOM 2110 O O . GLU A 1 296 ? 15.400 -8.513 -9.352 1.00 96.38 296 GLU A O 1
ATOM 2115 N N . VAL A 1 297 ? 13.811 -8.677 -10.933 1.00 95.69 297 VAL A N 1
ATOM 2116 C CA . VAL A 1 297 ? 12.995 -9.683 -10.249 1.00 95.69 297 VAL A CA 1
ATOM 2117 C C . VAL A 1 297 ? 13.065 -10.974 -11.046 1.00 95.69 297 VAL A C 1
ATOM 2119 O O . VAL A 1 297 ? 12.914 -10.968 -12.272 1.00 95.69 297 VAL A O 1
ATOM 2122 N N . LYS A 1 298 ? 13.285 -12.088 -10.353 1.00 95.94 298 LYS A N 1
ATOM 2123 C CA . LYS A 1 298 ? 13.192 -13.438 -10.907 1.00 95.94 298 LYS A CA 1
ATOM 2124 C C . LYS A 1 298 ? 12.248 -14.264 -10.058 1.00 95.94 298 LYS A C 1
ATOM 2126 O O . LYS A 1 298 ? 12.392 -14.286 -8.842 1.00 95.94 298 LYS A O 1
ATOM 2131 N N . LEU A 1 299 ? 11.355 -14.981 -10.716 1.00 94.88 299 LEU A N 1
ATOM 2132 C CA . LEU A 1 299 ? 10.509 -15.997 -10.111 1.00 94.88 299 LEU A CA 1
ATOM 2133 C C . LEU A 1 299 ? 10.569 -17.257 -10.972 1.00 94.88 299 LEU A C 1
ATOM 2135 O O . LEU A 1 299 ? 10.594 -17.149 -12.201 1.00 94.88 299 LEU A O 1
ATOM 2139 N N . ARG A 1 300 ? 10.578 -18.425 -10.341 1.00 93.75 300 ARG A N 1
ATOM 2140 C CA . ARG A 1 300 ? 10.317 -19.715 -10.981 1.00 93.75 300 ARG A CA 1
ATOM 2141 C C . ARG A 1 300 ? 8.823 -20.008 -10.987 1.00 93.75 300 ARG A C 1
ATOM 2143 O O . ARG A 1 300 ? 8.106 -19.548 -10.109 1.00 93.75 300 ARG A O 1
ATOM 2150 N N . ASP A 1 301 ? 8.394 -20.748 -11.997 1.00 90.88 301 ASP A N 1
ATOM 2151 C CA . ASP A 1 301 ? 7.048 -21.321 -12.091 1.00 90.88 301 ASP A CA 1
ATOM 2152 C C . ASP A 1 301 ? 5.903 -20.309 -11.833 1.00 90.88 301 ASP A C 1
ATOM 2154 O O . ASP A 1 301 ? 5.038 -20.546 -10.990 1.00 90.88 301 ASP A O 1
ATOM 2158 N N . PRO A 1 302 ? 5.885 -19.146 -12.526 1.00 90.81 302 PRO A N 1
ATOM 2159 C CA . PRO A 1 302 ? 4.804 -18.176 -12.383 1.00 90.81 302 PRO A CA 1
ATOM 2160 C C . PRO A 1 302 ? 3.486 -18.731 -12.930 1.00 90.81 302 PRO A C 1
ATOM 2162 O O . PRO A 1 302 ? 3.465 -19.573 -13.834 1.00 90.81 302 PRO A O 1
ATOM 2165 N N . VAL A 1 303 ? 2.373 -18.163 -12.469 1.00 89.12 303 VAL A N 1
ATOM 2166 C CA . VAL A 1 303 ? 1.063 -18.446 -13.055 1.00 89.12 303 VAL A CA 1
ATOM 2167 C C . VAL A 1 303 ? 1.000 -17.797 -14.434 1.00 89.12 303 VAL A C 1
ATOM 2169 O O . VAL A 1 303 ? 1.150 -16.582 -14.574 1.00 89.12 303 VAL A O 1
ATOM 2172 N N . LEU A 1 304 ? 0.782 -18.604 -15.472 1.00 83.19 304 LEU A N 1
ATOM 2173 C CA . LEU A 1 304 ? 0.524 -18.090 -16.811 1.00 83.19 304 LEU A CA 1
ATOM 2174 C C . LEU A 1 304 ? -0.954 -17.705 -16.943 1.00 83.19 304 LEU A C 1
ATOM 2176 O O . LEU A 1 304 ? -1.812 -18.573 -16.775 1.00 83.19 304 LEU A O 1
ATOM 2180 N N . PRO A 1 305 ? -1.265 -16.447 -17.302 1.00 80.19 305 PRO A N 1
ATOM 2181 C CA . PRO A 1 305 ? -2.615 -16.074 -17.703 1.00 80.19 305 PRO A CA 1
ATOM 2182 C C . PRO A 1 305 ? -3.057 -16.909 -18.904 1.00 80.19 305 PRO A C 1
ATOM 2184 O O . PRO A 1 305 ? -2.221 -17.325 -19.715 1.00 80.19 305 PRO A O 1
ATOM 2187 N N . GLN A 1 306 ? -4.364 -17.145 -19.037 1.00 73.56 306 GLN A N 1
ATOM 2188 C CA . GLN A 1 306 ? -4.888 -17.865 -20.194 1.00 73.56 306 GLN A CA 1
ATOM 2189 C C . GLN A 1 306 ? -4.416 -17.190 -21.486 1.00 73.56 306 GLN A C 1
ATOM 2191 O O . GLN A 1 306 ? -4.536 -15.976 -21.659 1.00 73.56 306 GLN A O 1
ATOM 2196 N N . ALA A 1 307 ? -3.823 -17.985 -22.378 1.00 61.00 307 ALA A N 1
ATOM 2197 C CA . ALA A 1 307 ? -3.220 -17.483 -23.600 1.00 61.00 307 ALA A CA 1
ATOM 2198 C C . ALA A 1 307 ? -4.307 -16.972 -24.557 1.00 61.00 307 ALA A C 1
ATOM 2200 O O . ALA A 1 307 ? -4.915 -17.740 -25.298 1.00 61.00 307 ALA A O 1
ATOM 2201 N N . GLY A 1 308 ? -4.539 -15.661 -24.556 1.00 63.44 308 GLY A N 1
ATOM 2202 C CA . GLY A 1 308 ? -5.192 -14.983 -25.668 1.00 63.44 308 GLY A CA 1
ATOM 2203 C C . GLY A 1 308 ? -4.221 -14.824 -26.842 1.00 63.44 308 GLY A C 1
ATOM 2204 O O . GLY A 1 308 ? -3.011 -14.719 -26.652 1.00 63.44 308 GLY A O 1
ATOM 2205 N N . ALA A 1 309 ? -4.737 -14.747 -28.071 1.00 58.62 309 ALA A N 1
ATOM 2206 C CA . ALA A 1 309 ? -3.924 -14.422 -29.252 1.00 58.62 309 ALA A CA 1
ATOM 2207 C C . ALA A 1 309 ? -3.377 -12.973 -29.236 1.00 58.62 309 ALA A C 1
ATOM 2209 O O . ALA A 1 309 ? -2.563 -12.598 -30.082 1.00 58.62 309 ALA A O 1
ATOM 2210 N N . GLY A 1 310 ? -3.846 -12.148 -28.294 1.00 75.25 310 GLY A N 1
ATOM 2211 C CA . GLY A 1 310 ? -3.509 -10.737 -28.152 1.00 75.25 310 GLY A CA 1
ATOM 2212 C C . GLY A 1 310 ? -2.285 -10.463 -27.279 1.00 75.25 310 GLY A C 1
ATOM 2213 O O . GLY A 1 310 ? -1.609 -11.362 -26.777 1.00 75.25 310 GLY A O 1
ATOM 2214 N N . ARG A 1 311 ? -1.991 -9.172 -27.105 1.00 84.56 311 ARG A N 1
ATOM 2215 C CA . ARG A 1 311 ? -1.011 -8.731 -26.112 1.00 84.56 311 ARG A CA 1
ATOM 2216 C C . ARG A 1 311 ? -1.552 -8.975 -24.704 1.00 84.56 311 ARG A C 1
ATOM 2218 O O . ARG A 1 311 ? -2.757 -8.912 -24.487 1.00 84.56 311 ARG A O 1
ATOM 2225 N N . LEU A 1 312 ? -0.642 -9.239 -23.777 1.00 85.94 312 LEU A N 1
ATOM 2226 C CA . LEU A 1 312 ? -0.931 -9.422 -22.365 1.00 85.94 312 LEU A CA 1
ATOM 2227 C C . LEU A 1 312 ? -0.518 -8.160 -21.613 1.00 85.94 312 LEU A C 1
ATOM 2229 O O . LEU A 1 312 ? 0.678 -7.916 -21.439 1.00 85.94 312 LEU A O 1
ATOM 2233 N N . ASP A 1 313 ? -1.491 -7.373 -21.177 1.00 88.88 313 ASP A N 1
ATOM 2234 C CA . ASP A 1 313 ? -1.221 -6.210 -20.340 1.00 88.88 313 ASP A CA 1
ATOM 2235 C C . ASP A 1 313 ? -0.948 -6.665 -18.907 1.00 88.88 313 ASP A C 1
ATOM 2237 O O . ASP A 1 313 ? -1.704 -7.438 -18.316 1.00 88.88 313 ASP A O 1
ATOM 2241 N N . VAL A 1 314 ? 0.190 -6.225 -18.380 1.00 89.12 314 VAL A N 1
ATOM 2242 C CA . VAL A 1 314 ? 0.674 -6.555 -17.046 1.00 89.12 314 VAL A CA 1
ATOM 2243 C C . VAL A 1 314 ? 0.892 -5.281 -16.258 1.00 89.12 314 VAL A C 1
ATOM 2245 O O . VAL A 1 314 ? 1.466 -4.316 -16.766 1.00 89.12 314 VAL A O 1
ATOM 2248 N N . THR A 1 315 ? 0.506 -5.312 -14.995 1.00 90.69 315 THR A N 1
ATOM 2249 C CA . THR A 1 315 ? 0.843 -4.271 -14.033 1.00 90.69 315 THR A CA 1
ATOM 2250 C C . THR A 1 315 ? 1.788 -4.858 -13.007 1.00 90.69 315 THR A C 1
ATOM 2252 O O . THR A 1 315 ? 1.618 -5.981 -12.526 1.00 90.69 315 THR A O 1
ATOM 2255 N N . PHE A 1 316 ? 2.801 -4.075 -12.680 1.00 90.50 316 PHE A N 1
ATOM 2256 C CA . PHE A 1 316 ? 3.778 -4.359 -11.654 1.00 90.50 316 PHE A CA 1
ATOM 2257 C C . PHE A 1 316 ? 3.636 -3.321 -10.554 1.00 90.50 316 PHE A C 1
ATOM 2259 O O . PHE A 1 316 ? 3.883 -2.139 -10.796 1.00 90.50 316 PHE A O 1
ATOM 2266 N N . THR A 1 317 ? 3.268 -3.776 -9.363 1.00 91.62 317 THR A N 1
ATOM 2267 C CA . THR A 1 317 ? 3.300 -2.977 -8.138 1.00 91.62 317 THR A CA 1
ATOM 2268 C C . THR A 1 317 ? 4.486 -3.457 -7.314 1.00 91.62 317 THR A C 1
ATOM 2270 O O . THR A 1 317 ? 4.652 -4.660 -7.089 1.00 91.62 317 THR A O 1
ATOM 2273 N N . CYS A 1 318 ? 5.332 -2.532 -6.880 1.00 90.94 318 CYS A N 1
ATOM 2274 C CA . CYS A 1 318 ? 6.515 -2.850 -6.096 1.00 90.94 318 CYS A CA 1
ATOM 2275 C C . CYS A 1 318 ? 6.676 -1.898 -4.922 1.00 90.94 318 CYS A C 1
ATOM 2277 O O . CYS A 1 318 ? 6.569 -0.684 -5.080 1.00 90.94 318 CYS A O 1
ATOM 2279 N N . GLU A 1 319 ? 7.025 -2.471 -3.780 1.00 91.88 319 GLU A N 1
ATOM 2280 C CA . GLU A 1 319 ? 7.471 -1.755 -2.597 1.00 91.88 319 GLU A CA 1
ATOM 2281 C C . GLU A 1 319 ? 8.814 -2.354 -2.187 1.00 91.88 319 GLU A C 1
ATOM 2283 O O . GLU A 1 319 ? 8.883 -3.486 -1.711 1.00 91.88 319 GLU A O 1
ATOM 2288 N N . VAL A 1 320 ? 9.908 -1.654 -2.487 1.00 92.88 320 VAL A N 1
ATOM 2289 C CA . VAL A 1 320 ? 11.265 -2.185 -2.298 1.00 92.88 320 VAL A CA 1
ATOM 2290 C C . VAL A 1 320 ? 12.141 -1.117 -1.671 1.00 92.88 320 VAL A C 1
ATOM 2292 O O . VAL A 1 320 ? 12.396 -0.077 -2.277 1.00 92.88 320 VAL A O 1
ATOM 2295 N N . GLY A 1 321 ? 12.634 -1.379 -0.460 1.00 89.81 321 GLY A N 1
ATOM 2296 C CA . GLY A 1 321 ? 13.486 -0.419 0.241 1.00 89.81 321 GLY A CA 1
ATOM 2297 C C . GLY A 1 321 ? 12.746 0.842 0.695 1.00 89.81 321 GLY A C 1
ATOM 2298 O O . GLY A 1 321 ? 13.384 1.878 0.824 1.00 89.81 321 GLY A O 1
ATOM 2299 N N . GLY A 1 322 ? 11.419 0.788 0.855 1.00 87.81 322 GLY A N 1
ATOM 2300 C CA . GLY A 1 322 ? 10.574 1.961 1.118 1.00 87.81 322 GLY A CA 1
ATOM 2301 C C . GLY A 1 322 ? 10.207 2.784 -0.127 1.00 87.81 322 GLY A C 1
ATOM 2302 O O . GLY A 1 322 ? 9.510 3.790 -0.010 1.00 87.81 322 GLY A O 1
ATOM 2303 N N . LEU A 1 323 ? 10.645 2.366 -1.321 1.00 90.19 323 LEU A N 1
ATOM 2304 C CA . LEU A 1 323 ? 10.218 2.964 -2.585 1.00 90.19 323 LEU A CA 1
ATOM 2305 C C . LEU A 1 323 ? 8.980 2.234 -3.108 1.00 90.19 323 LEU A C 1
ATOM 2307 O O . LEU A 1 323 ? 9.069 1.058 -3.472 1.00 90.19 323 LEU A O 1
ATOM 2311 N N . LEU A 1 324 ? 7.852 2.940 -3.169 1.00 90.50 324 LEU A N 1
ATOM 2312 C CA . LEU A 1 324 ? 6.610 2.455 -3.763 1.00 90.50 324 LEU A CA 1
ATOM 2313 C C . LEU A 1 324 ? 6.505 2.938 -5.209 1.00 90.50 324 LEU A C 1
ATOM 2315 O O . LEU A 1 324 ? 6.704 4.117 -5.505 1.00 90.50 324 LEU A O 1
ATOM 2319 N N . SER A 1 325 ? 6.185 2.029 -6.124 1.00 90.44 325 SER A N 1
ATOM 2320 C CA . SER A 1 325 ? 5.930 2.387 -7.514 1.00 90.44 325 SER A CA 1
ATOM 2321 C C . SER A 1 325 ? 5.006 1.392 -8.208 1.00 90.44 325 SER A C 1
ATOM 2323 O O . SER A 1 325 ? 4.884 0.230 -7.808 1.00 90.44 325 SER A O 1
ATOM 2325 N N . ARG A 1 326 ? 4.365 1.862 -9.280 1.00 89.31 326 ARG A N 1
ATOM 2326 C CA . ARG A 1 326 ? 3.532 1.061 -10.177 1.00 89.31 326 ARG A CA 1
ATOM 2327 C C . ARG A 1 326 ? 3.931 1.321 -11.619 1.00 89.31 326 ARG A C 1
ATOM 2329 O O . ARG A 1 326 ? 4.124 2.470 -12.011 1.00 89.31 326 ARG A O 1
ATOM 2336 N N . VAL A 1 327 ? 4.023 0.267 -12.422 1.00 89.12 327 VAL A N 1
ATOM 2337 C CA . VAL A 1 327 ? 4.251 0.390 -13.867 1.00 89.12 327 VAL A CA 1
ATOM 2338 C C . VAL A 1 327 ? 3.440 -0.647 -14.628 1.00 89.12 327 VAL A C 1
ATOM 2340 O O . VAL A 1 327 ? 3.386 -1.816 -14.250 1.00 89.12 327 VAL A O 1
ATOM 2343 N N . GLY A 1 328 ? 2.815 -0.207 -15.715 1.00 87.50 328 GLY A N 1
ATOM 2344 C CA . GLY A 1 328 ? 2.146 -1.075 -16.675 1.00 87.50 328 GLY A CA 1
ATOM 2345 C C . GLY A 1 328 ? 3.039 -1.366 -17.878 1.00 87.50 328 GLY A C 1
ATOM 2346 O O . GLY A 1 328 ? 3.865 -0.544 -18.277 1.00 87.50 328 GLY A O 1
ATOM 2347 N N . GLY A 1 329 ? 2.860 -2.530 -18.487 1.00 86.94 329 GLY A N 1
ATOM 2348 C CA . GLY A 1 329 ? 3.505 -2.896 -19.738 1.00 86.94 329 GLY A CA 1
ATOM 2349 C C . GLY A 1 329 ? 2.654 -3.878 -20.525 1.00 86.94 329 GLY A C 1
ATOM 2350 O O . GLY A 1 329 ? 1.822 -4.577 -19.966 1.00 86.94 329 GLY A O 1
ATOM 2351 N N . SER A 1 330 ? 2.879 -3.954 -21.832 1.00 88.75 330 SER A N 1
ATOM 2352 C CA . SER A 1 330 ? 2.164 -4.885 -22.702 1.00 88.75 330 SER A CA 1
ATOM 2353 C C . SER A 1 330 ? 3.146 -5.915 -23.240 1.00 88.75 330 SER A C 1
ATOM 2355 O O . SER A 1 330 ? 4.092 -5.577 -23.961 1.00 88.75 330 SER A O 1
ATOM 2357 N N . LEU A 1 331 ? 2.959 -7.175 -22.859 1.00 87.56 331 LEU A N 1
ATOM 2358 C CA . LEU A 1 331 ? 3.805 -8.272 -23.292 1.00 87.56 331 LEU A CA 1
ATOM 2359 C C . LEU A 1 331 ? 3.239 -8.915 -24.554 1.00 87.56 331 LEU A C 1
ATOM 2361 O O . LEU A 1 331 ? 2.038 -9.138 -24.686 1.00 87.56 331 LEU A O 1
ATOM 2365 N N . ARG A 1 332 ? 4.114 -9.267 -25.492 1.00 87.06 332 ARG A N 1
ATOM 2366 C CA . ARG A 1 332 ? 3.720 -9.918 -26.743 1.00 87.06 332 ARG A CA 1
ATOM 2367 C C . ARG A 1 332 ? 3.978 -11.418 -26.681 1.00 87.06 332 ARG A C 1
ATOM 2369 O O . ARG A 1 332 ? 5.099 -11.797 -26.312 1.00 87.06 332 ARG A O 1
ATOM 2376 N N . PRO A 1 333 ? 3.011 -12.261 -27.080 1.00 83.12 333 PRO A N 1
ATOM 2377 C CA . PRO A 1 333 ? 3.267 -13.681 -27.248 1.00 83.12 333 PRO A CA 1
ATOM 2378 C C . PRO A 1 333 ? 4.346 -13.895 -28.318 1.00 83.12 333 PRO A C 1
ATOM 2380 O O . PRO A 1 333 ? 4.488 -13.124 -29.270 1.00 83.12 333 PRO A O 1
ATOM 2383 N N . ASN A 1 334 ? 5.147 -14.941 -28.157 1.00 78.81 334 ASN A N 1
ATOM 2384 C CA . ASN A 1 334 ? 6.043 -15.417 -29.204 1.00 78.81 334 ASN A CA 1
ATOM 2385 C C . ASN A 1 334 ? 5.255 -16.195 -30.277 1.00 78.81 334 ASN A C 1
ATOM 2387 O O . ASN A 1 334 ? 4.053 -16.415 -30.150 1.00 78.81 334 ASN A O 1
ATOM 2391 N N . ARG A 1 335 ? 5.953 -16.692 -31.310 1.00 65.94 335 ARG A N 1
ATOM 2392 C CA . ARG A 1 335 ? 5.355 -17.511 -32.387 1.00 65.94 335 ARG A CA 1
ATOM 2393 C C . ARG A 1 335 ? 4.572 -18.746 -31.903 1.00 65.94 335 ARG A C 1
ATOM 2395 O O . ARG A 1 335 ? 3.786 -19.277 -32.672 1.00 65.94 335 ARG A O 1
ATOM 2402 N N . HIS A 1 336 ? 4.789 -19.196 -30.666 1.00 66.31 336 HIS A N 1
ATOM 2403 C CA . HIS A 1 336 ? 4.142 -20.370 -30.074 1.00 66.31 336 HIS A CA 1
ATOM 2404 C C . HIS A 1 336 ? 3.116 -20.016 -28.981 1.00 66.31 336 HIS A C 1
ATOM 2406 O O . HIS A 1 336 ? 2.623 -20.916 -28.311 1.00 66.31 336 HIS A O 1
ATOM 2412 N N . GLY A 1 337 ? 2.810 -18.731 -28.760 1.00 64.25 337 GLY A N 1
ATOM 2413 C CA . GLY A 1 337 ? 1.756 -18.264 -27.847 1.00 64.25 337 GLY A CA 1
ATOM 2414 C C . GLY A 1 337 ? 2.040 -18.381 -26.342 1.00 64.25 337 GLY A C 1
ATOM 2415 O O . GLY A 1 337 ? 1.435 -17.666 -25.556 1.00 64.25 337 GLY A O 1
ATOM 2416 N N . THR A 1 338 ? 2.973 -19.235 -25.915 1.00 67.81 338 THR A N 1
ATOM 2417 C CA . THR A 1 338 ? 3.174 -19.610 -24.496 1.00 67.81 338 THR A CA 1
ATOM 2418 C C . THR A 1 338 ? 4.246 -18.806 -23.758 1.00 67.81 338 THR A C 1
ATOM 2420 O O . THR A 1 338 ? 4.483 -19.003 -22.564 1.00 67.81 338 THR A O 1
ATOM 2423 N N . ARG A 1 339 ? 4.936 -17.905 -24.459 1.00 79.44 339 ARG A N 1
ATOM 2424 C CA . ARG A 1 339 ? 5.975 -17.039 -23.893 1.00 79.44 339 ARG A CA 1
ATOM 2425 C C . ARG A 1 339 ? 5.691 -15.599 -24.256 1.00 79.44 339 ARG A C 1
ATOM 2427 O O . ARG A 1 339 ? 5.562 -15.292 -25.436 1.00 79.44 339 ARG A O 1
ATOM 2434 N N . PHE A 1 340 ? 5.751 -14.723 -23.264 1.00 76.50 340 PHE A N 1
ATOM 2435 C CA . PHE A 1 340 ? 5.520 -13.300 -23.438 1.00 76.50 340 PHE A CA 1
ATOM 2436 C C . PHE A 1 340 ? 6.801 -12.486 -23.234 1.00 76.50 340 PHE A C 1
ATOM 2438 O O . PHE A 1 340 ? 7.650 -12.839 -22.406 1.00 76.50 340 PHE A O 1
ATOM 2445 N N . HIS A 1 341 ? 6.962 -11.416 -24.015 1.00 82.44 341 HIS A N 1
ATOM 2446 C CA . HIS A 1 341 ? 8.098 -10.500 -23.916 1.00 82.44 341 HIS A CA 1
ATOM 2447 C C . HIS A 1 341 ? 7.672 -9.039 -24.041 1.00 82.44 341 HIS A C 1
ATOM 2449 O O . HIS A 1 341 ? 6.805 -8.709 -24.850 1.00 82.44 341 HIS A O 1
ATOM 2455 N N . PHE A 1 342 ? 8.307 -8.179 -23.252 1.00 80.00 342 PHE A N 1
ATOM 2456 C CA . PHE A 1 342 ? 8.259 -6.734 -23.463 1.00 80.00 342 PHE A CA 1
ATOM 2457 C C . PHE A 1 342 ? 9.299 -6.337 -24.534 1.00 80.00 342 PHE A C 1
ATOM 2459 O O . PHE A 1 342 ? 10.346 -6.996 -24.566 1.00 80.00 342 PHE A O 1
ATOM 2466 N N . PRO A 1 343 ? 9.004 -5.354 -25.414 1.00 67.00 343 PRO A N 1
ATOM 2467 C CA . PRO A 1 343 ? 9.920 -4.884 -26.458 1.00 67.00 343 PRO A CA 1
ATOM 2468 C C . PRO A 1 343 ? 11.307 -4.487 -25.955 1.00 67.00 343 PRO A C 1
ATOM 2470 O O . PRO A 1 343 ? 11.391 -3.961 -24.822 1.00 67.00 343 PRO A O 1
#

pLDDT: mean 85.3, std 15.94, range [32.0, 98.44]